Protein AF-B7KB87-F1 (afdb_monomer)

InterPro domains:
  IPR047760 XaxAB toxin subunit B-like [NF033927] (107-329)

Sequence (333 aa):
MPNVSLQVMEESKGTIRTAYQNLAETQYPEFQESCTAIYNRVNDTFNTTNNTIIEIKAFLDTTSALEGLNRMIKNKQEELETETDPAEIENIQNTINRLREEGDEKLNENNEAITSKATTLTNESSNIEFFDFKQQVDEEIQELNDDLVRIDGDIAEYEEKKKKAEEDYETLNVAMDVYEEYNIFEFFSDVIPTAEEISNMIDAGDPRLAAAILALEIYKDLFDVVGDGFSYMQMDSARDYVYNLITEYTRELERLNGEKNQININLNDLSHISTIESERFIFTEQVKNLSQGYTIYTEDIQSLMNTDVNYDNVLIRMGEMFTYLNNLSLNNA

Mean predicted aligned error: 7.4 Å

Foldseek 3Di:
DFDFALPLLVVLLVLLVVLLVLCPPAPCVVLNVLSVQLNVLSVVLSVLVVVLLVVLLVLLVCLVVQVVLLVVLVVLVVVLVPDDDPVVNVVSVVVNVVSLVVNVVSLVVSLVSLLVSLVVLVVSLVSSVVDDCLVVLVVLLVVLVVVLVVLVVVLVVLVVQLVVLVVLLVLLVLLLVVCVVLVVCVVWQWHQDALVRLPVSDPPPDPSSVSNRVNSVLLCVQDVDDTRTDHSVSSVVSSVVSVVSSVVSVVVSVVSVVVSVVSVSNSSSSVSSVSSVVSSVSNSVSSNSVSVLSVVLSVVLVVCSVPPSGCVVVSVSSVVSSVVSVCNDPPPD

Nearest PDB structures (foldseek):
  6ek4-assembly1_A  TM=8.670E-01  e=4.028E-12  Photorhabdus luminescens
  6ek4-assembly3_C  TM=8.667E-01  e=1.989E-11  Photorhabdus luminescens
  6gy7-assembly3_C  TM=7.507E-01  e=2.187E-12  Xenorhabdus nematophila ATCC 19061
  6ek4-assembly2_B  TM=8.479E-01  e=5.592E-11  Photorhabdus luminescens
  6gy6-assembly1_B  TM=7.156E-01  e=1.300E-07  Xenorhabdus nematophila ATCC 19061

Structure (mmCIF, N/CA/C/O backbone):
data_AF-B7KB87-F1
#
_entry.id   AF-B7KB87-F1
#
loop_
_atom_site.group_PDB
_atom_site.id
_atom_site.type_symbol
_atom_site.label_atom_id
_atom_site.label_alt_id
_atom_site.label_comp_id
_atom_site.label_asym_id
_atom_site.label_entity_id
_atom_site.label_seq_id
_atom_site.pdbx_PDB_ins_code
_atom_site.Cartn_x
_atom_site.Cartn_y
_atom_site.Cartn_z
_atom_site.occupancy
_atom_site.B_iso_or_equiv
_atom_site.auth_seq_id
_atom_site.auth_comp_id
_atom_site.auth_asym_id
_atom_site.auth_atom_id
_atom_site.pdbx_PDB_model_num
ATOM 1 N N . MET A 1 1 ? -17.519 -12.590 18.655 1.00 87.19 1 MET A N 1
ATOM 2 C CA . MET A 1 1 ? -16.697 -11.387 18.423 1.00 87.19 1 MET A CA 1
ATOM 3 C C . MET A 1 1 ? -16.004 -11.528 17.078 1.00 87.19 1 MET A C 1
ATOM 5 O O . MET A 1 1 ? -15.645 -12.660 16.756 1.00 87.19 1 MET A O 1
ATOM 9 N N . PRO A 1 2 ? -15.865 -10.448 16.291 1.00 92.50 2 PRO A N 1
ATOM 10 C CA . PRO A 1 2 ? -15.057 -10.442 15.071 1.00 92.50 2 PRO A CA 1
ATOM 11 C C . PRO A 1 2 ? -13.614 -10.889 15.343 1.00 92.50 2 PRO A C 1
ATOM 13 O O . PRO A 1 2 ? -13.132 -10.777 16.469 1.00 92.50 2 PRO A O 1
ATOM 16 N N . ASN A 1 3 ? -12.932 -11.413 14.325 1.00 91.75 3 ASN A N 1
ATOM 17 C CA . ASN A 1 3 ? -11.512 -11.738 14.433 1.00 91.75 3 ASN A CA 1
ATOM 18 C C . ASN A 1 3 ? -10.683 -10.466 14.203 1.00 91.75 3 ASN A C 1
ATOM 20 O O . ASN A 1 3 ? -10.847 -9.813 13.172 1.00 91.75 3 ASN A O 1
ATOM 24 N N . VAL A 1 4 ? -9.816 -10.120 15.153 1.00 96.19 4 VAL A N 1
ATOM 25 C CA . VAL A 1 4 ? -8.939 -8.942 15.095 1.00 96.19 4 VAL A CA 1
ATOM 26 C C . VAL A 1 4 ? -7.516 -9.375 15.412 1.00 96.19 4 VAL A C 1
ATOM 28 O O . VAL A 1 4 ? -7.286 -10.086 16.389 1.00 96.19 4 VAL A O 1
ATOM 31 N N . SER A 1 5 ? -6.555 -8.905 14.619 1.00 95.31 5 SER A N 1
ATOM 32 C CA . SER A 1 5 ? -5.128 -9.126 14.847 1.00 95.31 5 SER A CA 1
ATOM 33 C C . SER A 1 5 ? -4.370 -7.801 14.944 1.00 95.31 5 SER A C 1
ATOM 35 O O . SER A 1 5 ? -4.211 -7.088 13.952 1.00 95.31 5 SER A O 1
ATOM 37 N N . LEU A 1 6 ? -3.857 -7.478 16.143 1.00 95.44 6 LEU A N 1
ATOM 38 C CA . LEU A 1 6 ? -2.952 -6.332 16.325 1.00 95.44 6 LEU A CA 1
ATOM 39 C C . LEU A 1 6 ? -1.624 -6.524 15.588 1.00 95.44 6 LEU A C 1
ATOM 41 O O . LEU A 1 6 ? -1.022 -5.544 15.161 1.00 95.44 6 LEU A O 1
ATOM 45 N N . GLN A 1 7 ? -1.190 -7.775 15.419 1.00 95.44 7 GLN A N 1
ATOM 46 C CA . GLN A 1 7 ? 0.005 -8.094 14.650 1.00 95.44 7 GLN A CA 1
A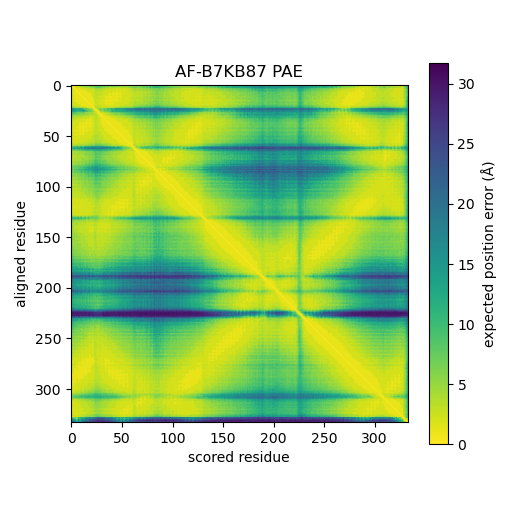TOM 47 C C . GLN A 1 7 ? -0.174 -7.705 13.181 1.00 95.44 7 GLN A C 1
ATOM 49 O O . GLN A 1 7 ? 0.676 -7.007 12.644 1.00 95.44 7 GLN A O 1
ATOM 54 N N . VAL A 1 8 ? -1.304 -8.070 12.564 1.00 96.50 8 VAL A N 1
ATOM 55 C CA . VAL A 1 8 ? -1.601 -7.697 11.170 1.00 96.50 8 VAL A CA 1
ATOM 56 C C . VAL A 1 8 ? -1.637 -6.176 11.013 1.00 96.50 8 VAL A C 1
ATOM 58 O O . VAL A 1 8 ? -1.094 -5.648 10.046 1.00 96.50 8 VAL A O 1
ATOM 61 N N . MET A 1 9 ? -2.212 -5.449 11.979 1.00 97.44 9 MET A N 1
ATOM 62 C CA . MET A 1 9 ? -2.196 -3.980 11.959 1.00 97.44 9 MET A CA 1
ATOM 63 C C . MET A 1 9 ? -0.780 -3.395 12.054 1.00 97.44 9 MET A C 1
ATOM 65 O O . MET A 1 9 ? -0.465 -2.460 11.320 1.00 97.44 9 MET A O 1
ATOM 69 N N . GLU A 1 10 ? 0.075 -3.921 12.935 1.00 97.06 10 GLU A N 1
ATOM 70 C CA . GLU A 1 10 ? 1.459 -3.445 13.071 1.00 97.06 10 GLU A CA 1
ATOM 71 C C . GLU A 1 10 ? 2.301 -3.791 11.831 1.00 97.06 10 GLU A C 1
ATOM 73 O O . GLU A 1 10 ? 3.071 -2.951 11.367 1.00 97.06 10 GLU A O 1
ATOM 78 N N . GLU A 1 11 ? 2.114 -4.978 11.245 1.00 97.69 11 GLU A N 1
ATOM 79 C CA . GLU A 1 11 ? 2.744 -5.384 9.981 1.00 97.69 11 GLU A CA 1
ATOM 80 C C . GLU A 1 11 ? 2.315 -4.472 8.825 1.00 97.69 11 GLU A C 1
ATOM 82 O O . GLU A 1 11 ? 3.172 -3.951 8.108 1.00 97.69 11 GLU A O 1
ATOM 87 N N . SER A 1 12 ? 1.013 -4.191 8.696 1.00 98.31 12 SER A N 1
ATOM 88 C CA . SER A 1 12 ? 0.485 -3.293 7.656 1.00 98.31 12 SER A CA 1
ATOM 89 C C . SER A 1 12 ? 1.047 -1.879 7.816 1.00 98.31 12 SER A C 1
ATOM 91 O O . SER A 1 12 ? 1.563 -1.279 6.875 1.00 98.31 12 SER A O 1
ATOM 93 N N . LYS A 1 13 ? 1.038 -1.349 9.046 1.00 98.12 13 LYS A N 1
ATOM 94 C CA . LYS A 1 13 ? 1.645 -0.053 9.386 1.00 98.12 13 LYS A CA 1
ATOM 95 C C . LYS A 1 13 ? 3.141 -0.017 9.063 1.00 98.12 13 LYS A C 1
ATOM 97 O O . LYS A 1 13 ? 3.630 0.991 8.549 1.00 98.12 13 LYS A O 1
ATOM 102 N N . GLY A 1 14 ? 3.873 -1.087 9.371 1.00 98.06 14 GLY A N 1
ATOM 103 C CA . GLY A 1 14 ? 5.291 -1.228 9.047 1.00 98.06 14 GLY A CA 1
ATOM 104 C C . GLY A 1 14 ? 5.539 -1.172 7.540 1.00 98.06 14 GLY A C 1
ATOM 105 O O . GLY A 1 14 ? 6.386 -0.403 7.087 1.00 98.06 14 GLY A O 1
ATOM 106 N N . THR A 1 15 ? 4.741 -1.908 6.769 1.00 98.38 15 THR A N 1
ATOM 107 C CA . THR A 1 15 ? 4.815 -1.939 5.304 1.00 98.38 15 THR A CA 1
ATOM 108 C C . THR A 1 15 ? 4.489 -0.575 4.692 1.00 98.38 15 THR A C 1
ATOM 110 O O . THR A 1 15 ? 5.263 -0.077 3.874 1.00 98.38 15 THR A O 1
ATOM 113 N N . ILE A 1 16 ? 3.426 0.094 5.159 1.00 98.00 16 ILE A N 1
ATOM 114 C CA . ILE A 1 16 ? 3.068 1.464 4.745 1.00 98.00 16 ILE A CA 1
ATOM 115 C C . ILE A 1 16 ? 4.213 2.433 5.030 1.00 98.00 16 ILE A C 1
ATOM 117 O O . ILE A 1 16 ? 4.569 3.240 4.175 1.00 98.00 16 ILE A O 1
ATOM 121 N N . ARG A 1 17 ? 4.826 2.350 6.217 1.00 97.25 17 ARG A N 1
ATOM 122 C CA . ARG A 1 17 ? 5.970 3.196 6.569 1.00 97.25 17 ARG A CA 1
ATOM 123 C C . ARG A 1 17 ? 7.144 2.973 5.618 1.00 97.25 17 ARG A C 1
ATOM 125 O O . ARG A 1 17 ? 7.737 3.952 5.176 1.00 97.25 17 ARG A O 1
ATOM 132 N N . THR A 1 18 ? 7.502 1.723 5.334 1.00 96.88 18 THR A N 1
ATOM 133 C CA . THR A 1 18 ? 8.613 1.409 4.426 1.00 96.88 18 THR A CA 1
ATOM 134 C C . THR A 1 18 ? 8.334 1.910 3.012 1.00 96.88 18 THR A C 1
ATOM 136 O O . THR A 1 18 ? 9.188 2.581 2.440 1.00 96.88 18 THR A O 1
ATOM 139 N N . ALA A 1 19 ? 7.136 1.661 2.479 1.00 96.00 19 ALA A N 1
ATOM 140 C CA . ALA A 1 19 ? 6.734 2.163 1.168 1.00 96.00 19 ALA A CA 1
ATOM 141 C C . ALA A 1 19 ? 6.774 3.700 1.117 1.00 96.00 19 ALA A C 1
ATOM 143 O O . ALA A 1 19 ? 7.367 4.269 0.208 1.00 96.00 19 ALA A O 1
ATOM 144 N N . TYR A 1 20 ? 6.250 4.376 2.144 1.00 95.19 20 TYR A N 1
ATOM 145 C CA . TYR A 1 20 ? 6.277 5.837 2.244 1.00 95.19 20 TYR A CA 1
ATOM 146 C C . TYR A 1 20 ? 7.700 6.411 2.311 1.00 95.19 20 TYR A C 1
ATOM 148 O O . TYR A 1 20 ? 7.992 7.420 1.678 1.00 95.19 20 TYR A O 1
ATOM 156 N N . GLN A 1 21 ? 8.613 5.771 3.046 1.00 93.50 21 GLN A N 1
ATOM 157 C CA . GLN A 1 21 ? 10.011 6.213 3.126 1.00 93.50 21 GLN A CA 1
ATOM 158 C C . GLN A 1 21 ? 10.730 6.146 1.775 1.00 93.50 21 GLN A C 1
ATOM 160 O O . GLN A 1 21 ? 11.612 6.966 1.521 1.00 93.50 21 GLN A O 1
ATOM 165 N N . ASN A 1 22 ? 10.326 5.219 0.908 1.00 91.88 22 ASN A N 1
ATOM 166 C CA . ASN A 1 22 ? 10.867 5.098 -0.441 1.00 91.88 22 ASN A CA 1
ATOM 167 C C . ASN A 1 22 ? 10.262 6.113 -1.431 1.00 91.88 22 ASN A C 1
ATOM 169 O O . ASN A 1 22 ? 10.777 6.234 -2.533 1.00 91.88 22 ASN A O 1
ATOM 173 N N . LEU A 1 23 ? 9.235 6.884 -1.042 1.00 89.19 23 LEU A N 1
ATOM 174 C CA . LEU A 1 23 ? 8.619 7.938 -1.866 1.00 89.19 23 LEU A CA 1
ATOM 175 C C . LEU A 1 23 ? 9.266 9.325 -1.701 1.00 89.19 23 LEU A C 1
ATOM 177 O O . LEU A 1 23 ? 8.733 10.315 -2.200 1.00 89.19 23 LEU A O 1
ATOM 181 N N . ALA A 1 24 ? 10.388 9.441 -0.983 1.00 69.44 24 ALA A N 1
ATOM 182 C CA . ALA A 1 24 ? 10.982 10.736 -0.627 1.00 69.44 24 ALA A CA 1
ATOM 183 C C . ALA A 1 24 ? 11.347 11.631 -1.833 1.00 69.44 24 ALA A C 1
ATOM 185 O O . ALA A 1 24 ? 11.432 12.848 -1.671 1.00 69.44 24 ALA A O 1
ATOM 186 N N . GLU A 1 25 ? 11.529 11.049 -3.020 1.00 72.25 25 GLU A N 1
ATOM 187 C CA . GLU A 1 25 ? 11.904 11.750 -4.257 1.00 72.25 25 GLU A CA 1
ATOM 188 C C . GLU A 1 25 ? 10.895 11.525 -5.396 1.00 72.25 25 GLU A C 1
ATOM 190 O O . GLU A 1 25 ? 11.248 11.650 -6.570 1.00 72.25 25 GLU A O 1
ATOM 195 N N . THR A 1 26 ? 9.643 11.189 -5.060 1.00 78.25 26 THR A N 1
ATOM 196 C CA . THR A 1 26 ? 8.671 10.814 -6.087 1.00 78.25 26 THR A CA 1
ATOM 197 C C . THR A 1 26 ? 8.341 11.945 -7.058 1.00 78.25 26 THR A C 1
ATOM 199 O O . THR A 1 26 ? 8.220 13.109 -6.668 1.00 78.25 26 THR A O 1
ATOM 202 N N . GLN A 1 27 ? 8.156 11.590 -8.332 1.00 82.06 27 GLN A N 1
ATOM 203 C CA . GLN A 1 27 ? 7.702 12.514 -9.377 1.00 82.06 27 GLN A CA 1
ATOM 204 C C . GLN A 1 27 ? 6.184 12.776 -9.342 1.00 82.06 27 GLN A C 1
ATOM 206 O O . GLN A 1 27 ? 5.710 13.601 -10.118 1.00 82.06 27 GLN A O 1
ATOM 211 N N . TYR A 1 28 ? 5.438 12.121 -8.441 1.00 86.44 28 TYR A N 1
ATOM 212 C CA . TYR A 1 28 ? 3.980 12.232 -8.318 1.00 86.44 28 TYR A CA 1
ATOM 213 C C . TYR A 1 28 ? 3.555 13.025 -7.063 1.00 86.44 28 TYR A C 1
ATOM 215 O O . TYR A 1 28 ? 3.172 12.434 -6.041 1.00 86.44 28 TYR A O 1
ATOM 223 N N . PRO A 1 29 ? 3.622 14.371 -7.085 1.00 84.31 29 PRO A N 1
ATOM 224 C CA . PRO A 1 29 ? 3.313 15.204 -5.921 1.00 84.31 29 PRO A CA 1
ATOM 225 C C . PRO A 1 29 ? 1.864 15.051 -5.431 1.00 84.31 29 PRO A C 1
ATOM 227 O O . PRO A 1 29 ? 1.609 15.137 -4.229 1.00 84.31 29 PRO A O 1
ATOM 230 N N . GLU A 1 30 ? 0.917 14.782 -6.330 1.00 83.50 30 GLU A N 1
ATOM 231 C CA . GLU A 1 30 ? -0.492 14.545 -6.007 1.00 83.50 30 GLU A CA 1
ATOM 232 C C . GLU A 1 30 ? -0.704 13.298 -5.134 1.00 83.50 30 GLU A C 1
ATOM 234 O O . GLU A 1 30 ? -1.528 13.312 -4.212 1.00 83.50 30 GLU A O 1
ATOM 239 N N . PHE A 1 31 ? 0.081 12.238 -5.350 1.00 90.62 31 PHE A N 1
ATOM 240 C CA . PHE A 1 31 ? 0.029 11.039 -4.516 1.00 90.62 31 PHE A CA 1
ATOM 241 C C . PHE A 1 31 ? 0.810 11.221 -3.218 1.00 90.62 31 PHE A C 1
ATOM 243 O O . PHE A 1 31 ? 0.435 10.642 -2.197 1.00 90.62 31 PHE A O 1
ATOM 250 N N . GLN A 1 32 ? 1.851 12.057 -3.213 1.00 89.00 32 GLN A N 1
ATOM 251 C CA . GLN A 1 32 ? 2.678 12.292 -2.033 1.00 89.00 32 GLN A CA 1
ATOM 252 C C . GLN A 1 32 ? 1.876 12.874 -0.860 1.00 89.00 32 GLN A C 1
ATOM 254 O O . GLN A 1 32 ? 2.029 12.411 0.275 1.00 89.00 32 GLN A O 1
ATOM 259 N N . GLU A 1 33 ? 0.994 13.848 -1.107 1.00 89.50 33 GLU A N 1
ATOM 260 C CA . GLU A 1 33 ? 0.137 14.427 -0.060 1.00 89.50 33 GLU A CA 1
ATOM 261 C C . GLU A 1 33 ? -0.802 13.369 0.540 1.00 89.50 33 GLU A C 1
ATOM 263 O O . GLU A 1 33 ? -0.874 13.210 1.764 1.00 89.50 33 GLU A O 1
ATOM 268 N N . SER A 1 34 ? -1.452 12.581 -0.319 1.00 92.69 34 SER A N 1
ATOM 269 C CA . SER A 1 34 ? -2.361 11.506 0.094 1.00 92.69 34 SER A CA 1
ATOM 270 C C . SER A 1 34 ? -1.628 10.409 0.873 1.00 92.69 34 SER A C 1
ATOM 272 O O . SER A 1 34 ? -2.066 10.016 1.954 1.00 92.69 34 SER A O 1
ATOM 274 N N . CYS A 1 35 ? -0.465 9.965 0.391 1.00 94.69 35 CYS A N 1
ATOM 275 C CA . CYS A 1 35 ? 0.367 8.968 1.065 1.00 94.69 35 CYS A CA 1
ATOM 276 C C . CYS A 1 35 ? 0.868 9.467 2.426 1.00 94.69 35 CYS A C 1
ATOM 278 O O . CYS A 1 35 ? 0.854 8.715 3.400 1.00 94.69 35 CYS A O 1
ATOM 280 N N . THR A 1 36 ? 1.245 10.746 2.523 1.00 94.12 36 THR A N 1
ATOM 281 C CA . THR A 1 36 ? 1.634 11.383 3.791 1.00 94.12 36 THR A CA 1
ATOM 282 C C . THR A 1 36 ? 0.477 11.363 4.787 1.00 94.12 36 THR A C 1
ATOM 284 O O . THR A 1 36 ? 0.654 11.009 5.956 1.00 94.12 36 THR A O 1
ATOM 287 N N . ALA A 1 37 ? -0.726 11.724 4.335 1.00 94.69 37 ALA A N 1
ATOM 288 C CA . ALA A 1 37 ? -1.913 11.723 5.175 1.00 94.69 37 ALA A CA 1
ATOM 289 C C . ALA A 1 37 ? -2.285 10.308 5.644 1.00 94.69 37 ALA A C 1
ATOM 291 O O . ALA A 1 37 ? -2.564 10.125 6.830 1.00 94.69 37 ALA A O 1
ATOM 292 N N . ILE A 1 38 ? -2.234 9.309 4.755 1.00 96.75 38 ILE A N 1
ATOM 293 C CA . ILE A 1 38 ? -2.473 7.897 5.093 1.00 96.75 38 ILE A CA 1
ATOM 294 C C . ILE A 1 38 ? -1.453 7.418 6.126 1.00 96.75 38 ILE A C 1
ATOM 296 O O . ILE A 1 38 ? -1.850 6.894 7.165 1.00 96.75 38 ILE A O 1
ATOM 300 N N . TYR A 1 39 ? -0.159 7.642 5.887 1.00 96.81 39 TYR A N 1
ATOM 301 C CA . TYR A 1 39 ? 0.912 7.242 6.802 1.00 96.81 39 TYR A CA 1
ATOM 302 C C . TYR A 1 39 ? 0.693 7.796 8.218 1.00 96.81 39 TYR A C 1
ATOM 304 O O . TYR A 1 39 ? 0.710 7.042 9.196 1.00 96.81 39 TYR A O 1
ATOM 312 N N . ASN A 1 40 ? 0.422 9.100 8.329 1.00 96.88 40 ASN A N 1
ATOM 313 C CA . ASN A 1 40 ? 0.182 9.742 9.620 1.00 96.88 40 ASN A CA 1
ATOM 314 C C . ASN A 1 40 ? -1.077 9.182 10.301 1.00 96.88 40 ASN A C 1
ATOM 316 O O . ASN A 1 40 ? -1.023 8.788 11.466 1.00 96.88 40 ASN A O 1
ATOM 320 N N . ARG A 1 41 ? -2.191 9.067 9.564 1.00 97.75 41 ARG A N 1
ATOM 321 C CA . ARG A 1 41 ? -3.463 8.561 10.106 1.00 97.75 41 ARG A CA 1
ATOM 322 C C . ARG A 1 41 ? -3.372 7.109 10.553 1.00 97.75 41 ARG A C 1
ATOM 324 O O . ARG A 1 41 ? -3.916 6.778 11.600 1.00 97.75 41 ARG A O 1
ATOM 331 N N . VAL A 1 42 ? -2.674 6.247 9.817 1.00 98.25 42 VAL A N 1
ATOM 332 C CA . VAL A 1 42 ? -2.448 4.848 10.213 1.00 98.25 42 VAL A CA 1
ATOM 333 C C . VAL A 1 42 ? -1.666 4.782 11.523 1.00 98.25 42 VAL A C 1
ATOM 335 O O . VAL A 1 42 ? -2.050 4.052 12.439 1.00 98.25 42 VAL A O 1
ATOM 338 N N . ASN A 1 43 ? -0.605 5.582 11.657 1.00 97.38 43 ASN A N 1
ATOM 339 C CA . ASN A 1 43 ? 0.182 5.626 12.885 1.00 97.38 43 ASN A CA 1
ATOM 340 C C . ASN A 1 43 ? -0.646 6.113 14.088 1.00 97.38 43 ASN A C 1
ATOM 342 O O . ASN A 1 43 ? -0.624 5.485 15.150 1.00 97.38 43 ASN A O 1
ATOM 346 N N . ASP A 1 44 ? -1.412 7.188 13.911 1.00 98.00 44 ASP A N 1
ATOM 347 C CA . ASP A 1 44 ? -2.262 7.749 14.964 1.00 98.00 44 ASP A CA 1
ATOM 348 C C . ASP A 1 44 ? -3.408 6.797 15.333 1.00 98.00 44 ASP A C 1
ATOM 350 O O . ASP A 1 44 ? -3.664 6.554 16.514 1.00 98.00 44 ASP A O 1
ATOM 354 N N . THR A 1 45 ? -4.039 6.168 14.340 1.00 98.38 45 THR A N 1
ATOM 355 C CA . 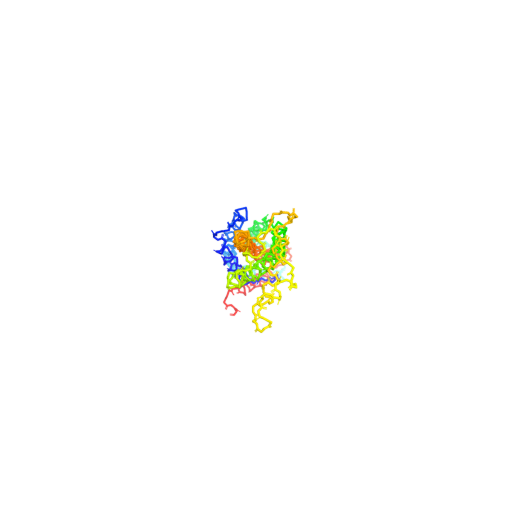THR A 1 45 ? -5.125 5.197 14.538 1.00 98.38 45 THR A CA 1
ATOM 356 C C . THR A 1 45 ? -4.643 3.946 15.258 1.00 98.38 45 THR A C 1
ATOM 358 O O . THR A 1 45 ? -5.364 3.408 16.100 1.00 98.38 45 THR A O 1
ATOM 361 N N . PHE A 1 46 ? -3.417 3.489 14.996 1.00 98.06 46 PHE A N 1
ATOM 362 C CA . PHE A 1 46 ? -2.837 2.361 15.723 1.00 98.06 46 PHE A CA 1
ATOM 363 C C . PHE A 1 46 ? -2.646 2.687 17.212 1.00 98.06 46 PHE A C 1
ATOM 365 O O . PHE A 1 46 ? -2.971 1.879 18.086 1.00 98.06 46 PHE A O 1
ATOM 372 N N . ASN A 1 47 ? -2.179 3.898 17.524 1.00 96.69 47 ASN A N 1
ATOM 373 C CA . ASN A 1 47 ? -2.049 4.357 18.908 1.00 96.69 47 ASN A CA 1
ATOM 374 C C . ASN A 1 47 ? -3.422 4.495 19.580 1.00 96.69 47 ASN A C 1
ATOM 376 O O . ASN A 1 47 ? -3.618 4.004 20.692 1.00 96.69 47 ASN A O 1
ATOM 380 N N . THR A 1 48 ? -4.393 5.092 18.884 1.00 97.56 48 THR A N 1
ATOM 381 C CA . THR A 1 48 ? -5.784 5.196 19.342 1.00 97.56 48 THR A CA 1
ATOM 382 C C . THR A 1 48 ? -6.379 3.820 19.618 1.00 97.56 48 THR A C 1
ATOM 384 O O . THR A 1 48 ? -6.950 3.611 20.684 1.00 97.56 48 THR A O 1
ATOM 387 N N . THR A 1 49 ? -6.176 2.853 18.722 1.00 97.50 49 THR A N 1
ATOM 388 C CA . THR A 1 49 ? -6.621 1.461 18.878 1.00 97.50 49 THR A CA 1
ATOM 389 C C . THR A 1 49 ? -6.095 0.855 20.176 1.00 97.50 49 THR A C 1
ATOM 391 O O . THR A 1 49 ? -6.890 0.410 21.007 1.00 97.50 49 THR A O 1
ATOM 394 N N . ASN A 1 50 ? -4.782 0.922 20.411 1.00 95.75 50 ASN A N 1
ATOM 395 C CA . ASN A 1 50 ? -4.175 0.422 21.647 1.00 95.75 50 ASN A CA 1
ATOM 396 C C . ASN A 1 50 ? -4.728 1.118 22.897 1.00 95.75 50 ASN A C 1
ATOM 398 O O . ASN A 1 50 ? -5.053 0.452 23.882 1.00 95.75 50 ASN A O 1
ATOM 402 N N . ASN A 1 51 ? -4.894 2.441 22.848 1.00 95.88 51 ASN A N 1
ATOM 403 C CA . ASN A 1 51 ? -5.458 3.204 23.959 1.00 95.88 51 ASN A CA 1
ATOM 404 C C . ASN A 1 51 ? -6.904 2.786 24.254 1.00 95.88 51 ASN A C 1
ATOM 406 O O . ASN A 1 51 ? -7.234 2.555 25.415 1.00 95.88 51 ASN A O 1
ATOM 410 N N . THR A 1 52 ? -7.742 2.596 23.227 1.00 96.69 52 THR A N 1
ATOM 411 C CA . THR A 1 52 ? -9.128 2.142 23.433 1.00 96.69 52 THR A CA 1
ATOM 412 C C . THR A 1 52 ? -9.181 0.768 24.099 1.00 96.69 52 THR A C 1
ATOM 414 O O . THR A 1 52 ? -9.992 0.561 24.994 1.00 96.69 52 THR A O 1
ATOM 417 N N . ILE A 1 53 ? -8.285 -0.157 23.734 1.00 95.88 53 ILE A N 1
ATOM 418 C CA . ILE A 1 53 ? -8.221 -1.488 24.353 1.00 95.88 53 ILE A CA 1
ATOM 419 C C . ILE A 1 53 ? -7.894 -1.367 25.846 1.00 95.88 53 ILE A C 1
ATOM 421 O O . ILE A 1 53 ? -8.506 -2.050 26.666 1.00 95.88 53 ILE A O 1
ATOM 425 N N . ILE A 1 54 ? -6.944 -0.502 26.213 1.00 93.88 54 ILE A N 1
ATOM 426 C CA . ILE A 1 54 ? -6.550 -0.276 27.611 1.00 93.88 54 ILE A CA 1
ATOM 427 C C . ILE A 1 54 ? -7.702 0.344 28.409 1.00 93.88 54 ILE A C 1
ATOM 429 O O . ILE A 1 54 ? -8.037 -0.143 29.487 1.00 93.88 54 ILE A O 1
ATOM 433 N N . GLU A 1 55 ? -8.323 1.395 27.878 1.00 93.88 55 GLU A N 1
ATOM 434 C CA . GLU A 1 55 ? -9.423 2.101 28.540 1.00 93.88 55 GLU A CA 1
ATOM 435 C C . GLU A 1 55 ? -10.641 1.193 28.736 1.00 93.88 55 GLU A C 1
ATOM 437 O O . GLU A 1 55 ? -11.211 1.153 29.823 1.00 93.88 55 GLU A O 1
ATOM 442 N N . ILE A 1 56 ? -11.001 0.394 27.728 1.00 94.25 56 ILE A N 1
ATOM 443 C CA . ILE A 1 56 ? -12.138 -0.526 27.834 1.00 94.25 56 ILE A CA 1
ATOM 444 C C . ILE A 1 56 ? -11.851 -1.637 28.841 1.00 94.25 56 ILE A C 1
ATOM 446 O O . ILE A 1 56 ? -12.731 -1.984 29.623 1.00 94.25 56 ILE A O 1
ATOM 450 N N . LYS A 1 57 ? -10.619 -2.158 28.906 1.00 93.19 57 LYS A N 1
ATOM 451 C CA . LYS A 1 57 ? -10.243 -3.089 29.981 1.00 93.19 57 LYS A CA 1
ATOM 452 C C . LYS A 1 57 ? -10.431 -2.469 31.363 1.00 93.19 57 LYS A C 1
ATOM 454 O O . LYS A 1 57 ? -10.909 -3.162 32.253 1.00 93.19 57 LYS A O 1
ATOM 459 N N . ALA A 1 58 ? -10.103 -1.189 31.535 1.00 90.25 58 ALA A N 1
ATOM 460 C CA . ALA A 1 58 ? -10.318 -0.490 32.800 1.00 90.25 58 ALA A CA 1
ATOM 461 C C . ALA A 1 58 ? -11.814 -0.334 33.132 1.00 90.25 58 ALA A C 1
ATOM 463 O O . ALA A 1 58 ? -12.197 -0.522 34.285 1.00 90.25 58 ALA A O 1
ATOM 464 N N . PHE A 1 59 ? -12.673 -0.070 32.139 1.00 89.69 59 PHE A N 1
ATOM 465 C CA . PHE A 1 59 ? -14.129 -0.059 32.343 1.00 89.69 59 PHE A CA 1
ATOM 466 C C . PHE A 1 59 ? -14.654 -1.438 32.754 1.00 89.69 59 PHE A C 1
ATOM 468 O O . PHE A 1 59 ? -15.458 -1.551 33.677 1.00 89.69 59 PHE A O 1
ATOM 475 N N . LEU A 1 60 ? -14.149 -2.502 32.129 1.00 88.56 60 LEU A N 1
ATOM 476 C CA . LEU A 1 60 ? -14.525 -3.878 32.455 1.00 88.56 60 LEU A CA 1
ATOM 477 C C . LEU A 1 60 ? -13.997 -4.333 33.825 1.00 88.56 60 LEU A C 1
ATOM 479 O O . LEU A 1 60 ? -14.624 -5.176 34.460 1.00 88.56 60 LEU A O 1
ATOM 483 N N . ASP A 1 61 ? -12.911 -3.757 34.341 1.00 80.81 61 ASP A N 1
ATOM 484 C CA . ASP A 1 61 ? -12.371 -4.080 35.675 1.00 80.81 61 ASP A CA 1
ATOM 485 C C . ASP A 1 61 ? -13.321 -3.666 36.827 1.00 80.81 61 ASP A C 1
ATOM 487 O O . ASP A 1 61 ? -13.222 -4.150 37.957 1.00 80.81 61 ASP A O 1
ATOM 491 N N . THR A 1 62 ? -14.350 -2.859 36.531 1.00 71.75 62 THR A N 1
ATOM 492 C CA . THR A 1 62 ? -15.464 -2.574 37.459 1.00 71.75 62 THR A CA 1
ATOM 493 C C . THR A 1 62 ? -16.344 -3.796 37.774 1.00 71.75 62 THR A C 1
ATOM 495 O O . THR A 1 62 ? -17.219 -3.710 38.641 1.00 71.75 62 THR A O 1
ATOM 498 N N . THR A 1 63 ? -16.078 -4.953 37.147 1.00 74.31 63 THR A N 1
ATOM 499 C CA . THR A 1 63 ? -16.750 -6.247 37.376 1.00 74.31 63 THR A CA 1
ATOM 500 C C . THR A 1 63 ? -16.924 -6.562 38.866 1.00 74.31 63 THR A C 1
ATOM 502 O O . THR A 1 63 ? -18.007 -6.960 39.279 1.00 74.31 63 THR A O 1
ATOM 505 N N . SER A 1 64 ? -15.921 -6.297 39.709 1.00 78.50 64 SER A N 1
ATOM 506 C CA . SER A 1 64 ? -15.995 -6.589 41.152 1.00 78.50 64 SER A CA 1
ATOM 507 C C . SER A 1 64 ? -17.109 -5.830 41.896 1.00 78.50 64 SER A C 1
ATOM 509 O O . SER A 1 64 ? -17.732 -6.368 42.816 1.00 78.50 64 SER A O 1
ATOM 511 N N . ALA A 1 65 ? -17.405 -4.590 41.492 1.00 85.31 65 ALA A N 1
ATOM 512 C CA . ALA A 1 65 ? -18.496 -3.809 42.069 1.00 85.31 65 ALA A CA 1
ATOM 513 C C . ALA A 1 65 ? -19.862 -4.356 41.627 1.00 85.31 65 ALA A C 1
ATOM 515 O O . ALA A 1 65 ? -20.773 -4.484 42.449 1.00 85.31 65 ALA A O 1
ATOM 516 N N . LEU A 1 66 ? -19.988 -4.732 40.350 1.00 92.56 66 LEU A N 1
ATOM 517 C CA . LEU A 1 66 ? -21.211 -5.322 39.807 1.00 92.56 66 LEU A CA 1
ATOM 518 C C . LEU A 1 66 ? -21.466 -6.730 40.367 1.00 92.56 66 LEU A C 1
ATOM 520 O O . LEU A 1 66 ? -22.603 -7.061 40.684 1.00 92.56 66 LEU A O 1
ATOM 524 N N . GLU A 1 67 ? -20.425 -7.534 40.590 1.00 93.31 67 GLU A N 1
ATOM 525 C CA . GLU A 1 67 ? -20.509 -8.823 41.291 1.00 93.31 67 GLU A CA 1
ATOM 526 C C . GLU A 1 67 ? -21.052 -8.670 42.717 1.00 93.31 67 GLU A C 1
ATOM 528 O O . GLU A 1 67 ? -21.841 -9.497 43.186 1.00 93.31 67 GLU A O 1
ATOM 533 N N . GLY A 1 68 ? -20.636 -7.609 43.418 1.00 94.38 68 GLY A N 1
ATOM 534 C CA . GLY A 1 68 ? -21.154 -7.256 44.738 1.00 94.38 68 GLY A CA 1
ATOM 535 C C . GLY A 1 68 ? -22.652 -6.950 44.700 1.00 94.38 68 GLY A C 1
ATOM 536 O O . GLY A 1 68 ? -23.416 -7.544 45.466 1.00 94.38 68 GLY A O 1
ATOM 537 N N . LEU A 1 69 ? -23.075 -6.087 43.770 1.00 94.75 69 LEU A N 1
ATOM 538 C CA . LEU A 1 69 ? -24.488 -5.759 43.553 1.00 94.75 69 LEU A CA 1
ATOM 539 C C . LEU A 1 69 ? -25.305 -6.997 43.168 1.00 94.75 69 LEU A C 1
ATOM 541 O O . LEU A 1 69 ? -26.345 -7.257 43.772 1.00 94.75 69 LEU A O 1
ATOM 545 N N . ASN A 1 70 ? -24.805 -7.807 42.235 1.00 96.25 70 ASN A N 1
ATOM 546 C CA . ASN A 1 70 ? -25.457 -9.032 41.781 1.00 96.25 70 ASN A CA 1
ATOM 547 C C . ASN A 1 70 ? -25.704 -10.004 42.943 1.00 96.25 70 ASN A C 1
ATOM 549 O O . ASN A 1 70 ? -26.795 -10.546 43.093 1.00 96.25 70 ASN A O 1
ATOM 553 N N . ARG A 1 71 ? -24.717 -10.175 43.828 1.00 97.38 71 ARG A N 1
ATOM 554 C CA . ARG A 1 71 ? -24.859 -11.013 45.026 1.00 97.38 71 ARG A CA 1
ATOM 555 C C . ARG A 1 71 ? -25.938 -10.492 45.970 1.00 97.38 71 ARG A C 1
ATOM 557 O O . ARG A 1 71 ? -26.718 -11.281 46.492 1.00 97.38 71 ARG A O 1
ATOM 564 N N . MET A 1 72 ? -25.996 -9.178 46.186 1.00 97.12 72 MET A N 1
ATOM 565 C CA . MET A 1 72 ? -27.031 -8.567 47.025 1.00 97.12 72 MET A CA 1
ATOM 566 C C . MET A 1 72 ? -28.428 -8.739 46.420 1.00 97.12 72 MET A C 1
ATOM 568 O O . MET A 1 72 ? -29.362 -9.056 47.152 1.00 97.12 72 MET A O 1
ATOM 572 N N . ILE A 1 73 ? -28.560 -8.579 45.099 1.00 97.00 73 ILE A N 1
ATOM 573 C CA . ILE A 1 73 ? -29.813 -8.809 44.368 1.00 97.00 73 ILE A CA 1
ATOM 574 C C . ILE A 1 73 ? -30.260 -10.263 44.526 1.00 97.00 73 ILE A C 1
ATOM 576 O O . ILE A 1 73 ? -31.400 -10.502 44.910 1.00 97.00 73 ILE A O 1
ATOM 580 N N . LYS A 1 74 ? -29.360 -11.228 44.310 1.00 97.38 74 LYS A N 1
ATOM 581 C CA . LYS A 1 74 ? -29.670 -12.661 44.435 1.00 97.38 74 LYS A CA 1
ATOM 582 C C . LYS A 1 74 ? -30.104 -13.034 45.850 1.00 97.38 74 LYS A C 1
ATOM 584 O O . LYS A 1 74 ? -31.135 -13.672 46.011 1.00 97.38 74 LYS A O 1
ATOM 589 N N . ASN A 1 75 ? -29.408 -12.540 46.875 1.00 97.06 75 ASN A N 1
ATOM 590 C CA . ASN A 1 75 ? -29.823 -12.752 48.265 1.00 97.06 75 ASN A CA 1
ATOM 591 C C . ASN A 1 75 ? -31.234 -12.195 48.529 1.00 97.06 75 ASN A C 1
ATOM 593 O O . ASN A 1 75 ? -32.044 -12.843 49.182 1.00 97.06 75 ASN A O 1
ATOM 597 N N . LYS A 1 76 ? -31.554 -11.007 47.999 1.00 97.19 76 LYS A N 1
ATOM 598 C CA . LYS A 1 76 ? -32.894 -10.417 48.139 1.00 97.19 76 LYS A CA 1
ATOM 599 C C . LYS A 1 76 ? -33.963 -11.177 47.353 1.00 97.19 76 LYS A C 1
ATOM 601 O O . LYS A 1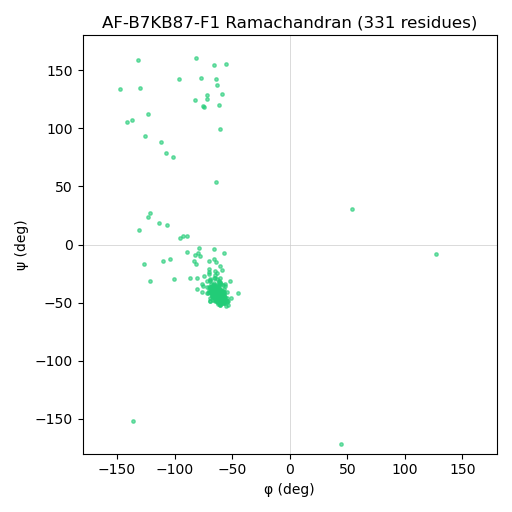 76 ? -35.102 -11.235 47.800 1.00 97.19 76 LYS A O 1
ATOM 606 N N . GLN A 1 77 ? -33.611 -11.778 46.221 1.00 95.75 77 GLN A N 1
ATOM 607 C CA . GLN A 1 77 ? -34.502 -12.665 45.469 1.00 95.75 77 GLN A CA 1
ATOM 608 C C . GLN A 1 77 ? -34.806 -13.946 46.252 1.00 95.75 77 GLN A C 1
ATOM 610 O O . GLN A 1 77 ? -35.967 -14.325 46.344 1.00 95.75 77 GLN A O 1
ATOM 615 N N . GLU A 1 78 ? -33.803 -14.551 46.891 1.00 96.25 78 GLU A N 1
ATOM 616 C CA . GLU A 1 78 ? -33.997 -15.713 47.770 1.00 96.25 78 GLU A CA 1
ATOM 617 C C . GLU A 1 78 ? -34.882 -15.376 48.985 1.00 96.25 78 GLU A C 1
ATOM 619 O O . GLU A 1 78 ? -35.769 -16.150 49.342 1.00 96.25 78 GLU A O 1
ATOM 624 N N . GLU A 1 79 ? -34.695 -14.201 49.602 1.00 95.69 79 GLU A N 1
ATOM 625 C CA . GLU A 1 79 ? -35.583 -13.714 50.670 1.00 95.69 79 GLU A CA 1
ATOM 626 C C . GLU A 1 79 ? -37.036 -13.584 50.168 1.00 95.69 79 GLU A C 1
ATOM 628 O O . GLU A 1 79 ? -37.962 -14.092 50.807 1.00 95.69 79 GLU A O 1
ATOM 633 N N . LEU A 1 80 ? -37.228 -12.978 48.988 1.00 95.31 80 LEU A N 1
ATOM 634 C CA . LEU A 1 80 ? -38.538 -12.755 48.366 1.00 95.31 80 LEU A CA 1
ATOM 635 C C . LEU A 1 80 ? -39.306 -14.056 48.086 1.00 95.31 80 LEU A C 1
ATOM 637 O O . LEU A 1 80 ? -40.529 -14.070 48.190 1.00 95.31 80 LEU A O 1
ATOM 641 N N . GLU A 1 81 ? -38.613 -15.146 47.746 1.00 94.81 81 GLU A N 1
ATOM 642 C CA . GLU A 1 81 ? -39.233 -16.456 47.491 1.00 94.81 81 GLU A CA 1
ATOM 643 C C . GLU A 1 81 ? -39.901 -17.064 48.734 1.00 94.81 81 GLU A C 1
ATOM 645 O O . GLU A 1 81 ? -40.791 -17.910 48.610 1.00 94.81 81 GLU A O 1
ATOM 650 N N . THR A 1 82 ? -39.474 -16.651 49.930 1.00 95.38 82 THR A N 1
ATOM 651 C CA . THR A 1 82 ? -39.937 -17.221 51.205 1.00 95.38 82 THR A CA 1
ATOM 652 C C . THR A 1 82 ? -40.823 -16.284 52.025 1.00 95.38 82 THR A C 1
ATOM 654 O O . THR A 1 82 ? -41.489 -16.747 52.954 1.00 95.38 82 THR A O 1
ATOM 657 N N . GLU A 1 83 ? -40.863 -14.994 51.686 1.00 96.44 83 GLU A N 1
ATOM 658 C CA . GLU A 1 83 ? -41.647 -13.986 52.400 1.00 96.44 83 GLU A CA 1
ATOM 659 C C . GLU A 1 83 ? -43.145 -14.066 52.058 1.00 96.44 83 GLU A C 1
ATOM 661 O O . GLU A 1 83 ? -43.553 -14.344 50.931 1.00 96.44 83 GLU A O 1
ATOM 666 N N . THR A 1 84 ? -43.989 -13.821 53.059 1.00 95.25 84 THR A N 1
ATOM 667 C CA . THR A 1 84 ? -45.452 -13.888 52.954 1.00 95.25 84 THR A CA 1
ATOM 668 C C . THR A 1 84 ? -46.153 -12.613 53.422 1.00 95.25 84 THR A C 1
ATOM 670 O O . THR A 1 84 ? -47.324 -12.426 53.085 1.00 95.25 84 THR A O 1
ATOM 673 N N . ASP A 1 85 ? -45.473 -11.735 54.168 1.00 97.12 85 ASP A N 1
ATOM 674 C CA . ASP A 1 85 ? -45.992 -10.425 54.561 1.00 97.12 85 ASP A CA 1
ATOM 675 C C . ASP A 1 85 ? -45.971 -9.453 53.364 1.00 97.12 85 ASP A C 1
ATOM 677 O O . ASP A 1 85 ? -44.894 -9.130 52.856 1.00 97.12 85 ASP A O 1
ATOM 681 N N . PRO A 1 86 ? -47.132 -8.935 52.907 1.00 95.81 86 PRO A N 1
ATOM 682 C CA . PRO A 1 86 ? -47.192 -8.023 51.767 1.00 95.81 86 PRO A CA 1
ATOM 683 C C . PRO A 1 86 ? -46.333 -6.763 51.916 1.00 95.81 86 PRO A C 1
ATOM 685 O O . PRO A 1 86 ? -45.800 -6.280 50.920 1.00 95.81 86 PRO A O 1
ATOM 688 N N . ALA A 1 87 ? -46.194 -6.232 53.136 1.00 96.19 87 ALA A N 1
ATOM 689 C CA . ALA A 1 87 ? -45.389 -5.034 53.375 1.00 96.19 87 ALA A CA 1
ATOM 690 C C . ALA A 1 87 ? -43.887 -5.311 53.198 1.00 96.19 87 ALA A C 1
ATOM 692 O O . ALA A 1 87 ? -43.167 -4.492 52.624 1.00 96.19 87 ALA A O 1
ATOM 693 N N . GLU A 1 88 ? -43.419 -6.476 53.650 1.00 95.94 88 GLU A N 1
ATOM 694 C CA . GLU A 1 88 ? -42.016 -6.865 53.510 1.00 95.94 88 GLU A CA 1
ATOM 695 C C . GLU A 1 88 ? -41.684 -7.299 52.075 1.00 95.94 88 GLU A C 1
ATOM 697 O O . GLU A 1 88 ? -40.631 -6.932 51.558 1.00 95.94 88 GLU A O 1
ATOM 702 N N . ILE A 1 89 ? -42.617 -7.956 51.372 1.00 97.19 89 ILE A N 1
ATOM 703 C CA . ILE A 1 89 ? -42.516 -8.220 49.924 1.00 97.19 89 ILE A CA 1
ATOM 704 C C . ILE A 1 89 ? -42.260 -6.920 49.149 1.00 97.19 89 ILE A C 1
ATOM 706 O O . ILE A 1 89 ? -41.340 -6.857 48.330 1.00 97.19 89 ILE A O 1
ATOM 710 N N . GLU A 1 90 ? -43.045 -5.873 49.419 1.00 97.00 90 GLU A N 1
ATOM 711 C CA . GLU A 1 90 ? -42.895 -4.567 48.766 1.00 97.00 90 GLU A CA 1
ATOM 712 C C . GLU A 1 90 ? -41.533 -3.926 49.094 1.00 97.00 90 GLU A C 1
ATOM 714 O O . GLU A 1 90 ? -40.857 -3.389 48.213 1.00 97.00 90 GLU A O 1
ATOM 719 N N . ASN A 1 91 ? -41.077 -4.026 50.345 1.00 96.75 91 ASN A N 1
ATOM 720 C CA . ASN A 1 91 ? -39.775 -3.517 50.781 1.00 96.75 91 ASN A CA 1
ATOM 721 C C . ASN A 1 91 ? -38.595 -4.232 50.089 1.00 96.75 91 ASN A C 1
ATOM 723 O O . ASN A 1 91 ? -37.658 -3.586 49.600 1.00 96.75 91 ASN A O 1
ATOM 727 N N . ILE A 1 92 ? -38.654 -5.564 49.987 1.00 97.06 92 ILE A N 1
ATOM 728 C CA . ILE A 1 92 ? -37.642 -6.370 49.295 1.00 97.06 92 ILE A CA 1
ATOM 729 C C . ILE A 1 92 ? -37.606 -6.009 47.806 1.00 97.06 92 ILE A C 1
ATOM 731 O O . ILE A 1 92 ? -36.526 -5.756 47.268 1.00 97.06 92 ILE A O 1
ATOM 735 N N . GLN A 1 93 ? -38.767 -5.900 47.152 1.00 96.69 93 GLN A N 1
ATOM 736 C CA . GLN A 1 93 ? -38.866 -5.492 45.745 1.00 96.69 93 GLN A CA 1
ATOM 737 C C . GLN A 1 93 ? -38.282 -4.095 45.508 1.00 96.69 93 GLN A C 1
ATOM 739 O O . GLN A 1 93 ? -37.468 -3.918 44.602 1.00 96.69 93 GLN A O 1
ATOM 744 N N . ASN A 1 94 ? -38.608 -3.118 46.358 1.00 96.75 94 ASN A N 1
ATOM 745 C CA . ASN A 1 94 ? -38.036 -1.771 46.280 1.00 96.75 94 ASN A CA 1
ATOM 746 C C . ASN A 1 94 ? -36.510 -1.777 46.463 1.00 96.75 94 ASN A C 1
ATOM 748 O O . ASN A 1 94 ? -35.794 -1.035 45.790 1.00 96.75 94 ASN A O 1
ATOM 752 N N . THR A 1 95 ? -35.992 -2.641 47.339 1.00 96.94 95 THR A N 1
ATOM 753 C CA . THR A 1 95 ? -34.546 -2.799 47.530 1.00 96.94 95 THR A CA 1
ATOM 754 C C . THR A 1 95 ? -33.871 -3.397 46.296 1.00 96.94 95 THR A C 1
ATOM 756 O O . THR A 1 95 ? -32.820 -2.898 45.893 1.00 96.94 95 THR A O 1
ATOM 759 N N . ILE A 1 96 ? -34.464 -4.428 45.684 1.00 96.81 96 ILE A N 1
ATOM 760 C CA . ILE A 1 96 ? -33.971 -5.020 44.432 1.00 96.81 96 ILE A CA 1
ATOM 761 C C . ILE A 1 96 ? -33.954 -3.963 43.327 1.00 96.81 96 ILE A C 1
ATOM 763 O O . ILE A 1 96 ? -32.921 -3.792 42.683 1.00 96.81 96 ILE A O 1
ATOM 767 N N . ASN A 1 97 ? -35.048 -3.214 43.160 1.00 95.50 97 ASN A N 1
ATOM 768 C CA . ASN A 1 97 ? -35.154 -2.161 42.150 1.00 95.50 97 ASN A CA 1
ATOM 769 C C . ASN A 1 97 ? -34.066 -1.097 42.333 1.00 95.50 97 ASN A C 1
ATOM 771 O O . ASN A 1 97 ? -33.381 -0.765 41.376 1.00 95.50 97 ASN A O 1
ATOM 775 N N . ARG A 1 98 ? -33.811 -0.642 43.566 1.00 96.62 98 ARG A N 1
ATOM 776 C CA . ARG A 1 98 ? -32.738 0.326 43.849 1.00 96.62 98 ARG A CA 1
ATOM 777 C C . ARG A 1 98 ? -31.340 -0.221 43.531 1.00 96.62 98 ARG A C 1
ATOM 779 O O . ARG A 1 98 ? -30.493 0.508 43.029 1.00 96.62 98 ARG A O 1
ATOM 786 N N . LEU A 1 99 ? -31.066 -1.489 43.857 1.00 95.88 99 LEU A N 1
ATOM 787 C CA . LEU A 1 99 ? -29.777 -2.124 43.538 1.00 95.88 99 LEU A CA 1
ATOM 788 C C . LEU A 1 99 ? -29.590 -2.293 42.025 1.00 95.88 99 LEU A C 1
ATOM 790 O O . LEU A 1 99 ? -28.472 -2.169 41.530 1.00 95.88 99 LEU A O 1
ATOM 794 N N . ARG A 1 100 ? -30.685 -2.565 41.308 1.00 95.25 100 ARG A N 1
ATOM 795 C CA . ARG A 1 100 ? -30.729 -2.610 39.846 1.00 95.25 100 ARG A CA 1
ATOM 796 C C . ARG A 1 100 ? -30.516 -1.234 39.228 1.00 95.25 100 ARG A C 1
ATOM 798 O O . ARG A 1 100 ? -29.693 -1.117 38.339 1.00 95.25 100 ARG A O 1
ATOM 805 N N . GLU A 1 101 ? -31.164 -0.192 39.735 1.00 94.19 101 GLU A N 1
ATOM 806 C CA . GLU A 1 101 ? -30.937 1.183 39.274 1.00 94.19 101 GLU A CA 1
ATOM 807 C C . GLU A 1 101 ? -29.457 1.580 39.397 1.00 94.19 101 GLU A C 1
ATOM 809 O O . GLU A 1 101 ? -28.880 2.082 38.438 1.00 94.19 101 GLU A O 1
ATOM 814 N N . GLU A 1 102 ? -28.809 1.271 40.527 1.00 93.44 102 GLU A N 1
ATOM 815 C CA . GLU A 1 102 ? -27.382 1.563 40.736 1.00 93.44 102 GLU A CA 1
ATOM 816 C C . GLU A 1 102 ? -26.459 0.780 39.780 1.00 93.44 102 GLU A C 1
ATOM 818 O O . GLU A 1 102 ? -25.441 1.299 39.317 1.00 93.44 102 GLU A O 1
ATOM 823 N N . GLY A 1 103 ? -26.774 -0.489 39.509 1.00 93.62 103 GLY A N 1
ATOM 824 C CA . GLY A 1 103 ? -26.004 -1.302 38.567 1.00 93.62 103 GLY A CA 1
ATOM 825 C C . GLY A 1 103 ? -26.208 -0.855 37.120 1.00 93.62 103 GLY A C 1
ATOM 826 O O . GLY A 1 103 ? -25.239 -0.747 36.369 1.00 93.62 103 GLY A O 1
ATOM 827 N N . ASP A 1 104 ? -27.449 -0.539 36.754 1.00 94.69 104 ASP A N 1
ATOM 828 C CA . ASP A 1 104 ? -27.831 -0.117 35.411 1.00 94.69 104 ASP A CA 1
ATOM 829 C C . ASP A 1 104 ? -27.244 1.264 35.079 1.00 94.69 104 ASP A C 1
ATOM 831 O O . ASP A 1 104 ? -26.776 1.471 33.963 1.00 94.69 104 ASP A O 1
ATOM 835 N N . GLU A 1 105 ? -27.168 2.186 36.045 1.00 92.81 105 GLU A N 1
ATOM 836 C CA . GLU A 1 105 ? -26.481 3.477 35.888 1.00 92.81 105 GLU A CA 1
ATOM 837 C C . GLU A 1 105 ? -24.998 3.289 35.522 1.00 92.81 105 GLU A C 1
ATOM 839 O O . GLU A 1 105 ? -24.541 3.808 34.504 1.00 92.81 105 GLU A O 1
ATOM 844 N N . LYS A 1 106 ? -24.264 2.456 36.273 1.00 91.00 106 LYS A N 1
ATOM 845 C CA . LYS A 1 106 ? -22.841 2.167 36.000 1.00 91.00 106 LYS A CA 1
ATOM 846 C C . LYS A 1 106 ? -22.629 1.471 34.656 1.00 91.00 106 LYS A C 1
ATOM 848 O O . LYS A 1 106 ? -21.655 1.743 33.955 1.00 91.00 106 LYS A O 1
ATOM 853 N N . LEU A 1 107 ? -23.518 0.544 34.297 1.00 93.50 107 LEU A N 1
ATOM 854 C CA . LEU A 1 107 ? -23.452 -0.143 33.008 1.00 93.50 107 LEU A CA 1
ATOM 855 C C . LEU A 1 107 ? -23.720 0.814 31.847 1.00 93.50 107 LEU A C 1
ATOM 857 O O . LEU A 1 107 ? -23.010 0.738 30.847 1.00 93.50 107 LEU A O 1
ATOM 861 N N . ASN A 1 108 ? -24.675 1.736 31.989 1.00 94.06 108 ASN A N 1
ATOM 862 C CA . ASN A 1 108 ? -24.943 2.764 30.986 1.00 94.06 108 ASN A CA 1
ATOM 863 C C . ASN A 1 108 ? -23.732 3.683 30.785 1.00 94.06 108 ASN A C 1
ATOM 865 O O . ASN A 1 108 ? -23.324 3.883 29.644 1.00 94.06 108 ASN A O 1
ATOM 869 N N . GLU A 1 109 ? -23.100 4.166 31.860 1.00 92.50 109 GLU A N 1
ATOM 870 C CA . GLU A 1 109 ? -21.876 4.981 31.767 1.00 92.50 109 GLU A CA 1
ATOM 871 C C . GLU A 1 109 ? -20.760 4.252 30.997 1.00 92.50 109 GLU A C 1
ATOM 873 O O . GLU A 1 109 ? -20.141 4.810 30.084 1.00 92.50 109 GLU A O 1
ATOM 878 N N . ASN A 1 110 ? -20.535 2.972 31.315 1.00 93.06 110 ASN A N 1
ATOM 879 C CA . ASN A 1 110 ? -19.558 2.139 30.615 1.00 93.06 110 ASN A CA 1
ATOM 880 C C . ASN A 1 110 ? -19.942 1.916 29.142 1.00 93.06 110 ASN A C 1
ATOM 882 O O . ASN A 1 110 ? -19.088 2.025 28.259 1.00 93.06 110 ASN A O 1
ATOM 886 N N . ASN A 1 111 ? -21.213 1.625 28.857 1.00 94.56 111 ASN A N 1
ATOM 887 C CA . ASN A 1 111 ? -21.711 1.415 27.498 1.00 94.56 111 ASN A CA 1
ATOM 888 C C . ASN A 1 111 ? -21.575 2.673 26.638 1.00 94.56 111 ASN A C 1
ATOM 890 O O . ASN A 1 111 ? -21.152 2.577 25.484 1.00 94.56 111 ASN A O 1
ATOM 894 N N . GLU A 1 112 ? -21.891 3.849 27.180 1.00 95.56 112 GLU A N 1
ATOM 895 C CA . GLU A 1 112 ? -21.720 5.131 26.493 1.00 95.56 112 GLU A CA 1
ATOM 896 C C . GLU A 1 112 ? -20.244 5.388 26.169 1.00 95.56 112 GLU A C 1
ATOM 898 O O . GLU A 1 112 ? -19.901 5.736 25.032 1.00 95.56 112 GLU A O 1
ATOM 903 N N . ALA A 1 113 ? -19.349 5.142 27.131 1.00 95.19 113 ALA A N 1
ATOM 904 C CA . ALA A 1 113 ? -17.914 5.282 26.924 1.00 95.19 113 ALA A CA 1
ATOM 905 C C . ALA A 1 113 ? -17.398 4.331 25.830 1.00 95.19 113 ALA A C 1
ATOM 907 O O . ALA A 1 113 ? -16.697 4.770 24.915 1.00 95.19 113 ALA A O 1
ATOM 908 N N . ILE A 1 114 ? -17.779 3.050 25.868 1.00 97.25 114 ILE A N 1
ATOM 909 C CA . ILE A 1 114 ? -17.372 2.047 24.869 1.00 97.25 114 ILE A CA 1
ATOM 910 C C . ILE A 1 114 ? -17.943 2.385 23.484 1.00 97.25 114 ILE A C 1
ATOM 912 O O . ILE A 1 114 ? -17.222 2.321 22.487 1.00 97.25 114 ILE A O 1
ATOM 916 N N . THR A 1 115 ? -19.200 2.826 23.413 1.00 98.00 115 THR A N 1
ATOM 917 C CA . THR A 1 115 ? -19.851 3.249 22.161 1.00 98.00 115 THR A CA 1
ATOM 918 C C . THR A 1 115 ? -19.141 4.451 21.536 1.00 98.00 115 THR A C 1
ATOM 920 O O . THR A 1 115 ? -18.939 4.505 20.319 1.00 98.00 115 THR A O 1
ATOM 923 N N . SER A 1 116 ? -18.685 5.398 22.359 1.00 98.00 116 SER A N 1
ATOM 924 C CA . SER A 1 116 ? -17.879 6.531 21.898 1.00 98.00 116 SER A CA 1
ATOM 925 C C . SER A 1 116 ? -16.542 6.070 21.293 1.00 98.00 116 SER A C 1
ATOM 927 O O . SER A 1 116 ? -16.140 6.537 20.222 1.00 98.00 116 SER A O 1
ATOM 929 N N . LYS A 1 117 ? -15.878 5.077 21.906 1.00 98.12 117 LYS A N 1
ATOM 930 C CA . LYS A 1 117 ? -14.638 4.481 21.370 1.00 98.12 117 LYS A CA 1
ATOM 931 C C . LYS A 1 117 ? -14.870 3.727 20.064 1.00 98.12 117 LYS A C 1
ATOM 933 O O . LYS A 1 117 ? -14.087 3.900 19.134 1.00 98.12 117 LYS A O 1
ATOM 938 N N . ALA A 1 118 ? -15.957 2.964 19.957 1.00 98.31 118 ALA A N 1
ATOM 939 C CA . ALA A 1 118 ? -16.361 2.325 18.704 1.00 98.31 118 ALA A CA 1
ATOM 940 C C . ALA A 1 118 ? -16.550 3.369 17.591 1.00 98.31 118 ALA A C 1
ATOM 942 O O . ALA A 1 118 ? -15.928 3.291 16.534 1.00 98.31 118 ALA A O 1
ATOM 943 N N . THR A 1 119 ? -17.313 4.426 17.878 1.00 98.31 119 THR A N 1
ATOM 944 C CA . THR A 1 119 ? -17.548 5.535 16.940 1.00 98.31 119 THR A CA 1
ATOM 945 C C . THR A 1 119 ? -16.238 6.192 16.498 1.00 98.31 119 THR A C 1
ATOM 947 O O . THR A 1 119 ? -16.057 6.489 15.320 1.00 98.31 119 THR A O 1
ATOM 950 N N . THR A 1 120 ? -15.295 6.369 17.427 1.00 98.38 120 THR A N 1
ATOM 951 C CA . THR A 1 120 ? -13.968 6.931 17.139 1.00 98.38 120 THR A CA 1
ATOM 952 C C . THR A 1 120 ? -13.212 6.056 16.139 1.00 98.38 120 THR A C 1
ATOM 954 O O . THR A 1 120 ? -12.790 6.552 15.102 1.00 98.38 120 THR A O 1
ATOM 957 N N . LEU A 1 121 ? -13.109 4.747 16.388 1.00 98.44 121 LEU A N 1
ATOM 958 C CA . LEU A 1 121 ? -12.424 3.813 15.486 1.00 98.44 121 LEU A CA 1
ATOM 959 C C . LEU A 1 121 ? -13.096 3.722 14.104 1.00 98.44 121 LEU A C 1
ATOM 961 O O . LEU A 1 121 ? -12.417 3.643 13.078 1.00 98.44 121 LEU A O 1
ATOM 965 N N . THR A 1 122 ? -14.427 3.782 14.053 1.00 98.31 122 THR A N 1
ATOM 966 C CA . THR A 1 122 ? -15.176 3.842 12.788 1.00 98.31 122 THR A CA 1
ATOM 967 C C . THR A 1 122 ? -14.842 5.105 11.992 1.00 98.31 122 THR A C 1
ATOM 969 O O . THR A 1 122 ? -14.630 5.035 10.780 1.00 98.31 122 THR A O 1
ATOM 972 N N . ASN A 1 123 ? -14.748 6.257 12.656 1.00 98.06 123 ASN A N 1
ATOM 973 C CA . ASN A 1 123 ? -14.387 7.511 11.999 1.00 98.06 123 ASN A CA 1
ATOM 974 C C . ASN A 1 123 ? -12.933 7.494 11.516 1.00 98.06 123 ASN A C 1
ATOM 976 O O . ASN A 1 123 ? -12.672 7.868 10.377 1.00 98.06 123 ASN A O 1
ATOM 980 N N . GLU A 1 124 ? -11.999 7.016 12.340 1.00 97.50 124 GLU A N 1
ATOM 981 C CA . GLU A 1 124 ? -10.584 6.920 11.963 1.00 97.50 124 GLU A CA 1
ATOM 982 C C . GLU A 1 124 ? -10.365 5.984 10.766 1.00 97.50 124 GLU A C 1
ATOM 984 O O . GLU A 1 124 ? -9.688 6.351 9.805 1.00 97.50 124 GLU A O 1
ATOM 989 N N . SER A 1 125 ? -11.004 4.808 10.760 1.00 97.25 125 SER A N 1
ATOM 990 C CA . SER A 1 125 ? -10.940 3.895 9.608 1.00 97.25 125 SER A CA 1
ATOM 991 C C . SER A 1 125 ? -11.526 4.520 8.338 1.00 97.25 125 SER A C 1
ATOM 993 O O . SER A 1 125 ? -10.905 4.443 7.280 1.00 97.25 125 SER A O 1
ATOM 995 N N . SER A 1 126 ? -12.662 5.214 8.441 1.00 96.56 126 SER A N 1
ATOM 996 C CA . SER A 1 126 ? -13.269 5.923 7.303 1.00 96.56 126 SER A CA 1
ATOM 997 C C . SER A 1 126 ? -12.384 7.064 6.790 1.00 96.56 126 SER A C 1
ATOM 999 O O . SER A 1 126 ? -12.282 7.282 5.586 1.00 96.56 126 SER A O 1
ATOM 1001 N N . ASN A 1 127 ? -11.700 7.780 7.688 1.00 95.44 127 ASN A N 1
ATOM 1002 C CA . ASN A 1 127 ? -10.763 8.838 7.319 1.00 95.44 127 ASN A CA 1
ATOM 1003 C C . ASN A 1 127 ? -9.549 8.286 6.562 1.00 95.44 127 ASN A C 1
ATOM 1005 O O . ASN A 1 127 ? -9.037 8.957 5.668 1.00 95.44 127 ASN A O 1
ATOM 1009 N N . ILE A 1 128 ? -9.057 7.097 6.908 1.00 96.31 128 ILE A N 1
ATOM 1010 C CA . ILE A 1 128 ? -7.959 6.455 6.170 1.00 96.31 128 ILE A CA 1
ATOM 1011 C C . ILE A 1 128 ? -8.423 6.030 4.768 1.00 96.31 128 ILE A C 1
ATOM 1013 O O . ILE A 1 128 ? -7.691 6.227 3.804 1.00 96.31 128 ILE A O 1
ATOM 1017 N N . GLU A 1 129 ? -9.640 5.501 4.645 1.00 94.31 129 GLU A N 1
ATOM 1018 C CA . GLU A 1 129 ? -10.210 5.028 3.372 1.00 94.31 129 GLU A CA 1
ATOM 1019 C C . GLU A 1 129 ? -10.735 6.134 2.454 1.00 94.31 129 GLU A C 1
ATOM 1021 O O . GLU A 1 129 ? -11.079 5.860 1.312 1.00 94.31 129 GLU A O 1
ATOM 1026 N N . PHE A 1 130 ? -10.827 7.375 2.936 1.00 90.75 130 PHE A N 1
ATOM 1027 C CA . PHE A 1 130 ? -11.332 8.498 2.144 1.00 90.75 130 PHE A CA 1
ATOM 1028 C C . PHE A 1 130 ? -10.489 8.781 0.893 1.00 90.75 130 PHE A C 1
ATOM 1030 O O . PHE A 1 130 ? -11.010 9.266 -0.110 1.00 90.75 130 PHE A O 1
ATOM 1037 N N . PHE A 1 131 ? -9.185 8.528 0.968 1.00 84.12 131 PHE A N 1
ATOM 1038 C CA . PHE A 1 131 ? -8.314 8.633 -0.193 1.00 84.12 131 PHE A CA 1
ATOM 1039 C C . PHE A 1 131 ? -8.636 7.460 -1.113 1.00 84.12 131 PHE A C 1
ATOM 1041 O O . PHE A 1 131 ? -8.596 6.334 -0.652 1.00 84.12 131 PHE A O 1
ATOM 1048 N N . ASP A 1 132 ? -8.960 7.698 -2.378 1.00 82.50 132 ASP A N 1
ATOM 1049 C CA . ASP A 1 132 ? -9.099 6.639 -3.378 1.00 82.50 132 ASP A CA 1
ATOM 1050 C C . ASP A 1 132 ? -8.430 7.121 -4.658 1.00 82.50 132 ASP A C 1
ATOM 1052 O O . ASP A 1 132 ? -8.901 8.046 -5.321 1.00 82.50 132 ASP A O 1
ATOM 1056 N N . PHE A 1 133 ? -7.275 6.533 -4.942 1.00 87.62 133 PHE A N 1
ATOM 1057 C CA . PHE A 1 133 ? -6.480 6.826 -6.128 1.00 87.62 133 PHE A CA 1
ATOM 1058 C C . PHE A 1 133 ? -6.057 5.545 -6.850 1.00 87.62 133 PHE A C 1
ATOM 1060 O O . PHE A 1 133 ? -5.222 5.594 -7.750 1.00 87.62 133 PHE A O 1
ATOM 1067 N N . LYS A 1 134 ? -6.644 4.391 -6.496 1.00 89.62 134 LYS A N 1
ATOM 1068 C CA . LYS A 1 134 ? -6.265 3.100 -7.077 1.00 89.62 134 LYS A CA 1
ATOM 1069 C C . LYS A 1 134 ? -6.391 3.100 -8.594 1.00 89.62 134 LYS A C 1
ATOM 1071 O O . LYS A 1 134 ? -5.460 2.709 -9.283 1.00 89.62 134 LYS A O 1
ATOM 1076 N N . GLN A 1 135 ? -7.529 3.569 -9.101 1.00 91.00 135 GLN A N 1
ATOM 1077 C CA . GLN A 1 135 ? -7.770 3.610 -10.540 1.00 91.00 135 GLN A CA 1
ATOM 1078 C C . GLN A 1 135 ? -6.734 4.484 -11.260 1.00 91.00 135 GLN A C 1
ATOM 1080 O O . GLN A 1 135 ? -6.225 4.079 -12.295 1.00 91.00 135 GLN A O 1
ATOM 1085 N N . GLN A 1 136 ? -6.395 5.646 -10.696 1.00 91.81 136 GLN A N 1
ATOM 1086 C CA . GLN A 1 136 ? -5.412 6.558 -11.287 1.00 91.81 136 GLN A CA 1
ATOM 1087 C C . GLN A 1 136 ? -4.014 5.930 -11.324 1.00 91.81 136 GLN A C 1
ATOM 1089 O O . GLN A 1 136 ? -3.316 6.048 -12.323 1.00 91.81 136 GLN A O 1
ATOM 1094 N N . VAL A 1 137 ? -3.621 5.229 -10.256 1.00 94.06 137 VAL A N 1
ATOM 1095 C CA . VAL A 1 137 ? -2.342 4.506 -10.196 1.00 94.06 137 VAL A CA 1
ATOM 1096 C C . VAL A 1 137 ? -2.311 3.350 -11.195 1.00 94.06 137 VAL A C 1
ATOM 1098 O O . VAL A 1 137 ? -1.313 3.182 -11.887 1.00 94.06 137 VAL A O 1
ATOM 1101 N N . ASP A 1 138 ? -3.390 2.572 -11.296 1.00 94.25 138 ASP A N 1
ATOM 1102 C CA . ASP A 1 138 ? -3.484 1.452 -12.238 1.00 94.25 138 ASP A CA 1
ATOM 1103 C C . ASP A 1 138 ? -3.421 1.940 -13.702 1.00 94.25 138 ASP A C 1
ATOM 1105 O O . ASP A 1 138 ? -2.733 1.329 -14.522 1.00 94.25 138 ASP A O 1
ATOM 1109 N N . GLU A 1 139 ? -4.097 3.051 -14.022 1.00 95.19 139 GLU A N 1
ATOM 1110 C CA . GLU A 1 139 ? -4.060 3.698 -15.344 1.00 95.19 139 GLU A CA 1
ATOM 1111 C C . GLU A 1 139 ? -2.644 4.189 -15.687 1.00 95.19 139 GLU A C 1
ATOM 1113 O O . GLU A 1 139 ? -2.114 3.833 -16.737 1.00 95.19 139 GLU A O 1
ATOM 1118 N N . GLU A 1 140 ? -1.989 4.911 -14.775 1.00 95.44 140 GLU A N 1
ATOM 1119 C CA . GLU A 1 140 ? -0.623 5.414 -14.973 1.00 95.44 140 GLU A CA 1
ATOM 1120 C C . GLU A 1 140 ? 0.396 4.271 -15.140 1.00 95.44 140 GLU A C 1
ATOM 1122 O O . GLU A 1 140 ? 1.250 4.305 -16.028 1.00 95.44 140 GLU A O 1
ATOM 1127 N N . ILE A 1 141 ? 0.296 3.212 -14.325 1.00 96.38 141 ILE A N 1
ATOM 1128 C CA . ILE A 1 141 ? 1.141 2.017 -14.470 1.00 96.38 141 ILE A CA 1
ATOM 1129 C C . ILE A 1 141 ? 0.958 1.407 -15.862 1.00 96.38 141 ILE A C 1
ATOM 1131 O O . ILE A 1 141 ? 1.936 0.966 -16.472 1.00 96.38 141 ILE A O 1
ATOM 1135 N N . GLN A 1 142 ? -0.275 1.340 -16.365 1.00 97.62 142 GLN A N 1
ATOM 1136 C CA . GLN A 1 142 ? -0.538 0.793 -17.689 1.00 97.62 142 GLN A CA 1
ATOM 1137 C C . GLN A 1 142 ? 0.090 1.661 -18.788 1.00 97.62 142 GLN A C 1
ATOM 1139 O O . GLN A 1 142 ? 0.797 1.116 -19.636 1.00 97.62 142 GLN A O 1
ATOM 1144 N N . GLU A 1 143 ? -0.106 2.981 -18.746 1.00 97.56 143 GLU A N 1
ATOM 1145 C CA . GLU A 1 143 ? 0.463 3.914 -19.729 1.00 97.56 143 GLU A CA 1
ATOM 1146 C C . GLU A 1 143 ? 1.996 3.821 -19.783 1.00 97.56 143 GLU A C 1
ATOM 1148 O O . GLU A 1 143 ? 2.578 3.673 -20.860 1.00 97.56 143 GLU A O 1
ATOM 1153 N N . LEU A 1 144 ? 2.660 3.792 -18.624 1.00 97.75 144 LEU A N 1
ATOM 1154 C CA . LEU A 1 144 ? 4.116 3.655 -18.548 1.00 97.75 144 LEU A CA 1
ATOM 1155 C C . LEU A 1 144 ? 4.630 2.303 -19.063 1.00 97.75 144 LEU A C 1
ATOM 1157 O O . LEU A 1 144 ? 5.708 2.237 -19.658 1.00 97.75 144 LEU A O 1
ATOM 1161 N N . ASN A 1 145 ? 3.887 1.215 -18.848 1.00 98.12 145 ASN A N 1
ATOM 1162 C CA . ASN A 1 145 ? 4.251 -0.091 -19.403 1.00 98.12 145 ASN A CA 1
ATOM 1163 C C . ASN A 1 145 ? 4.116 -0.118 -20.931 1.00 98.12 145 ASN A C 1
ATOM 1165 O O . ASN A 1 145 ? 4.980 -0.685 -21.604 1.00 98.12 145 ASN A O 1
ATOM 1169 N N . ASP A 1 146 ? 3.077 0.510 -21.484 1.00 98.19 146 ASP A N 1
ATOM 1170 C CA . ASP A 1 146 ? 2.907 0.640 -22.933 1.00 98.19 146 ASP A CA 1
ATOM 1171 C C . ASP A 1 146 ? 4.050 1.474 -23.547 1.00 98.19 146 ASP A C 1
ATOM 1173 O O . ASP A 1 146 ? 4.615 1.100 -24.582 1.00 98.19 146 ASP A O 1
ATOM 1177 N N . ASP A 1 147 ? 4.469 2.549 -22.872 1.00 97.94 147 ASP A N 1
ATOM 1178 C CA . ASP A 1 147 ? 5.626 3.351 -23.280 1.00 97.94 147 ASP A CA 1
ATOM 1179 C C . ASP A 1 147 ? 6.954 2.586 -23.194 1.00 97.94 147 ASP A C 1
ATOM 1181 O O . ASP A 1 147 ? 7.790 2.726 -24.091 1.00 97.94 147 ASP A O 1
ATOM 1185 N N . LEU A 1 148 ? 7.155 1.732 -22.181 1.00 98.06 148 LEU A N 1
ATOM 1186 C CA . LEU A 1 148 ? 8.334 0.858 -22.114 1.00 98.06 148 LEU A CA 1
ATOM 1187 C C . LEU A 1 14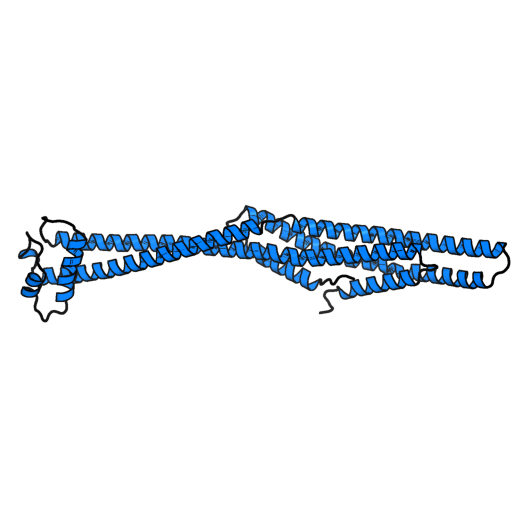8 ? 8.406 -0.094 -23.304 1.00 98.06 148 LEU A C 1
ATOM 1189 O O . LEU A 1 148 ? 9.476 -0.249 -23.889 1.00 98.06 148 LEU A O 1
ATOM 1193 N N . VAL A 1 149 ? 7.283 -0.710 -23.683 1.00 98.38 149 VAL A N 1
ATOM 1194 C CA . VAL A 1 149 ? 7.231 -1.611 -24.844 1.00 98.38 149 VAL A CA 1
ATOM 1195 C C . VAL A 1 149 ? 7.609 -0.865 -26.121 1.00 98.38 149 VAL A C 1
ATOM 1197 O O . VAL A 1 149 ? 8.374 -1.385 -26.935 1.00 98.38 149 VAL A O 1
ATOM 1200 N N . ARG A 1 150 ? 7.107 0.363 -26.292 1.00 98.25 150 ARG A N 1
ATOM 1201 C CA . ARG A 1 150 ? 7.459 1.220 -27.429 1.00 98.25 150 ARG A CA 1
ATOM 1202 C C . ARG A 1 150 ? 8.950 1.564 -27.437 1.00 98.25 150 ARG A C 1
ATOM 1204 O O . ARG A 1 150 ? 9.607 1.346 -28.449 1.00 98.25 150 ARG A O 1
ATOM 1211 N N . ILE A 1 151 ? 9.486 2.050 -26.316 1.00 98.50 151 ILE A N 1
ATOM 1212 C CA . ILE A 1 151 ? 10.897 2.444 -26.195 1.00 98.50 151 ILE A CA 1
ATOM 1213 C C . ILE A 1 151 ? 11.831 1.251 -26.405 1.00 98.50 151 ILE A C 1
ATOM 1215 O O . ILE A 1 151 ? 12.860 1.398 -27.057 1.00 98.50 151 ILE A O 1
ATOM 1219 N N . ASP A 1 152 ? 11.480 0.065 -25.910 1.00 98.38 152 ASP A N 1
ATOM 1220 C CA . ASP A 1 152 ? 12.267 -1.149 -26.146 1.00 98.38 152 ASP A CA 1
ATOM 1221 C C . ASP A 1 152 ? 12.295 -1.538 -27.630 1.00 98.38 152 ASP A C 1
ATOM 1223 O O . ASP A 1 152 ? 13.333 -1.978 -28.131 1.00 98.38 152 ASP A O 1
ATOM 1227 N N . GLY A 1 153 ? 11.187 -1.327 -28.347 1.00 98.38 153 GLY A N 1
ATOM 1228 C CA . GLY A 1 153 ? 11.136 -1.460 -29.803 1.00 98.38 153 GLY A CA 1
ATOM 1229 C C . GLY A 1 153 ? 12.066 -0.472 -30.510 1.00 98.38 153 GLY A C 1
ATOM 1230 O O . GLY A 1 153 ? 12.872 -0.884 -31.346 1.00 98.38 153 GLY A O 1
ATOM 1231 N N . ASP A 1 154 ? 12.004 0.806 -30.129 1.00 98.50 154 ASP A N 1
ATOM 1232 C CA . ASP A 1 154 ? 12.847 1.863 -30.700 1.00 98.50 154 ASP A CA 1
ATOM 1233 C C . ASP A 1 154 ? 14.343 1.592 -30.430 1.00 98.50 154 ASP A C 1
ATOM 1235 O O . ASP A 1 154 ? 15.173 1.715 -31.332 1.00 98.50 154 ASP A O 1
ATOM 1239 N N . ILE A 1 155 ? 14.704 1.168 -29.210 1.00 98.62 155 ILE A N 1
ATOM 1240 C CA . ILE A 1 155 ? 16.082 0.796 -28.848 1.00 98.62 155 ILE A CA 1
ATOM 1241 C C . ILE A 1 155 ? 16.583 -0.333 -29.750 1.00 98.62 155 ILE A C 1
ATOM 1243 O O . ILE A 1 155 ? 17.659 -0.203 -30.334 1.00 98.62 155 ILE A O 1
ATOM 1247 N N . ALA A 1 156 ? 15.809 -1.410 -29.908 1.00 98.56 156 ALA A N 1
ATOM 1248 C CA . ALA A 1 156 ? 16.203 -2.539 -30.747 1.00 98.56 156 ALA A CA 1
ATOM 1249 C C . ALA A 1 156 ? 16.412 -2.122 -32.216 1.00 98.56 156 ALA A C 1
ATOM 1251 O O . ALA A 1 156 ? 17.381 -2.547 -32.850 1.00 98.56 156 ALA A O 1
ATOM 1252 N N . GLU A 1 157 ? 15.548 -1.251 -32.748 1.00 98.44 157 GLU A N 1
ATOM 1253 C CA . GLU A 1 157 ? 15.686 -0.712 -34.104 1.00 98.44 157 GLU A CA 1
ATOM 1254 C C . GLU A 1 157 ? 16.976 0.112 -34.264 1.00 98.44 157 GLU A C 1
ATOM 1256 O O . GLU A 1 157 ? 17.712 -0.053 -35.243 1.00 98.44 157 GLU A O 1
ATOM 1261 N N . TYR A 1 158 ? 17.282 0.994 -33.309 1.00 98.56 158 TYR A N 1
ATOM 1262 C CA . TYR A 1 158 ? 18.492 1.816 -33.366 1.00 98.56 158 TYR A CA 1
ATOM 1263 C C . TYR A 1 158 ? 19.777 1.018 -33.119 1.00 98.56 158 TYR A C 1
ATOM 1265 O O . TYR A 1 158 ? 20.806 1.345 -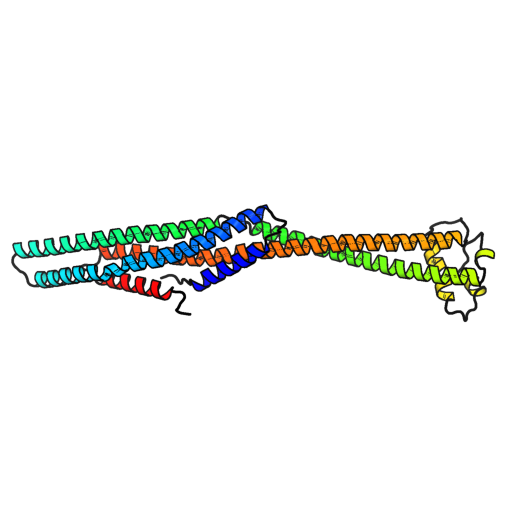33.714 1.00 98.56 158 TYR A O 1
ATOM 1273 N N . GLU A 1 159 ? 19.738 -0.042 -32.310 1.00 98.50 159 GLU A N 1
ATOM 1274 C CA . GLU A 1 159 ? 20.856 -0.980 -32.161 1.00 98.50 159 GLU A CA 1
ATOM 1275 C C . GLU A 1 159 ? 21.165 -1.697 -33.482 1.00 98.50 159 GLU A C 1
ATOM 1277 O O . GLU A 1 159 ? 22.330 -1.779 -33.879 1.00 98.50 159 GLU A O 1
ATOM 1282 N N . GLU A 1 160 ? 20.139 -2.158 -34.207 1.00 98.50 160 GLU A N 1
ATOM 1283 C CA . GLU A 1 160 ? 20.308 -2.792 -35.519 1.00 98.50 160 GLU A CA 1
ATOM 1284 C C . GLU A 1 160 ? 20.860 -1.805 -36.558 1.00 98.50 160 GLU A C 1
ATOM 1286 O O . GLU A 1 160 ? 21.840 -2.109 -37.247 1.00 98.50 160 GLU A O 1
ATOM 1291 N N . LYS A 1 161 ? 20.291 -0.594 -36.630 1.00 98.00 161 LYS A N 1
ATOM 1292 C CA . LYS A 1 161 ? 20.773 0.479 -37.516 1.00 98.00 161 LYS A CA 1
ATOM 1293 C C . LYS A 1 161 ? 22.226 0.849 -37.234 1.00 98.00 161 LYS A C 1
ATOM 1295 O O . LYS A 1 161 ? 23.017 0.976 -38.169 1.00 98.00 161 LYS A O 1
ATOM 1300 N N . LYS A 1 162 ? 22.588 0.998 -35.958 1.00 98.31 162 LYS A N 1
ATOM 1301 C CA . LYS A 1 162 ? 23.959 1.302 -35.542 1.00 98.31 162 LYS A CA 1
ATOM 1302 C C . LYS A 1 162 ? 24.918 0.188 -35.926 1.00 98.31 162 LYS A C 1
ATOM 1304 O O . LYS A 1 162 ? 25.944 0.482 -36.529 1.00 98.31 162 LYS A O 1
ATOM 1309 N N . LYS A 1 163 ? 24.570 -1.066 -35.638 1.00 98.38 163 LYS A N 1
ATOM 1310 C CA . LYS A 1 163 ? 25.396 -2.218 -36.001 1.00 98.38 163 LYS A CA 1
ATOM 1311 C C . LYS A 1 163 ? 25.661 -2.262 -37.507 1.00 98.38 163 LYS A C 1
ATOM 1313 O O . LYS A 1 163 ? 26.806 -2.432 -37.913 1.00 98.38 163 LYS A O 1
ATOM 1318 N N . LYS A 1 164 ? 24.626 -2.065 -38.330 1.00 97.19 164 LYS A N 1
ATOM 1319 C CA . LYS A 1 164 ? 24.790 -2.006 -39.787 1.00 97.19 164 LYS A CA 1
ATOM 1320 C C . LYS A 1 164 ? 25.723 -0.863 -40.203 1.00 97.19 164 LYS A C 1
ATOM 1322 O O . LYS A 1 164 ? 26.632 -1.082 -40.991 1.00 97.19 164 LYS A O 1
ATOM 1327 N N . ALA A 1 165 ? 25.543 0.334 -39.644 1.00 96.75 165 ALA A N 1
ATOM 1328 C CA . ALA A 1 165 ? 26.412 1.469 -39.945 1.00 96.75 165 ALA A CA 1
ATOM 1329 C C . ALA A 1 165 ? 27.876 1.220 -39.521 1.00 96.75 165 ALA A C 1
ATOM 1331 O O . ALA A 1 165 ? 28.793 1.619 -40.230 1.00 96.75 165 ALA A O 1
ATOM 1332 N N . GLU A 1 166 ? 28.117 0.533 -38.400 1.00 98.00 166 GLU A N 1
ATOM 1333 C CA . GLU A 1 166 ? 29.462 0.120 -37.971 1.00 98.00 166 GLU A CA 1
ATOM 1334 C C . GLU A 1 166 ? 30.100 -0.886 -38.950 1.00 98.00 166 GLU A C 1
ATOM 1336 O O . GLU A 1 166 ? 31.277 -0.745 -39.287 1.00 98.00 166 GLU A O 1
ATOM 1341 N N . GLU A 1 167 ? 29.328 -1.856 -39.453 1.00 97.12 167 GLU A N 1
ATOM 1342 C CA . GLU A 1 167 ? 29.766 -2.808 -40.489 1.00 97.12 167 GLU A CA 1
ATOM 1343 C C . GLU A 1 167 ? 30.080 -2.101 -41.824 1.00 97.12 167 GLU A C 1
ATOM 1345 O O . GLU A 1 167 ? 31.113 -2.374 -42.448 1.00 97.12 167 GLU A O 1
ATOM 1350 N N . ASP A 1 168 ? 29.235 -1.150 -42.235 1.00 95.56 168 ASP A N 1
ATOM 1351 C CA . ASP A 1 168 ? 29.426 -0.349 -43.448 1.00 95.56 168 ASP A CA 1
ATOM 1352 C C . ASP A 1 168 ? 30.670 0.554 -43.329 1.00 95.56 168 ASP A C 1
ATOM 1354 O O . ASP A 1 168 ? 31.476 0.639 -44.258 1.00 95.56 168 ASP A O 1
ATOM 1358 N N . TYR A 1 169 ? 30.877 1.188 -42.170 1.00 96.50 169 TYR A N 1
ATOM 1359 C CA . TYR A 1 169 ? 32.037 2.041 -41.894 1.00 96.50 169 TYR A CA 1
ATOM 1360 C C . TYR A 1 169 ? 33.359 1.263 -41.952 1.00 96.50 169 TYR A C 1
ATOM 1362 O O . TYR A 1 169 ? 34.324 1.726 -42.565 1.00 96.50 169 TYR A O 1
ATOM 1370 N N . GLU A 1 170 ? 33.410 0.071 -41.350 1.00 96.75 170 GLU A N 1
ATOM 1371 C CA . GLU A 1 170 ? 34.594 -0.795 -41.402 1.00 96.75 170 GLU A CA 1
ATOM 1372 C C . GLU A 1 170 ? 34.881 -1.264 -42.834 1.00 96.75 170 GLU A C 1
ATOM 1374 O O . GLU A 1 170 ? 36.023 -1.215 -43.295 1.00 96.75 170 GLU A O 1
ATOM 1379 N N . THR A 1 171 ? 33.835 -1.643 -43.574 1.00 96.62 171 THR A N 1
ATOM 1380 C CA . THR A 1 171 ? 33.949 -2.035 -44.985 1.00 96.62 171 THR A CA 1
ATOM 1381 C C . THR A 1 171 ? 34.524 -0.899 -45.835 1.00 96.62 171 THR A C 1
ATOM 1383 O O . THR A 1 171 ? 35.445 -1.126 -46.623 1.00 96.62 171 THR A O 1
ATOM 1386 N N . LEU A 1 172 ? 34.030 0.332 -45.650 1.00 93.81 172 LEU A N 1
ATOM 1387 C CA . LEU A 1 172 ? 34.538 1.518 -46.342 1.00 93.81 172 LEU A CA 1
ATOM 1388 C C . LEU A 1 172 ? 36.003 1.808 -45.987 1.00 93.81 172 LEU A C 1
ATOM 1390 O O . LEU A 1 172 ? 36.780 2.105 -46.891 1.00 93.81 172 LEU A O 1
ATOM 1394 N N . ASN A 1 173 ? 36.409 1.676 -44.718 1.00 94.81 173 ASN A N 1
ATOM 1395 C CA . ASN A 1 173 ? 37.809 1.862 -44.309 1.00 94.81 173 ASN A CA 1
ATOM 1396 C C . ASN A 1 173 ? 38.751 0.873 -44.995 1.00 94.81 173 ASN A C 1
ATOM 1398 O O . ASN A 1 173 ? 39.727 1.286 -45.620 1.00 94.81 173 ASN A O 1
ATOM 1402 N N . VAL A 1 174 ? 38.433 -0.423 -44.929 1.00 95.25 174 VAL A N 1
ATOM 1403 C CA . VAL A 1 174 ? 39.247 -1.465 -45.569 1.00 95.25 174 VAL A CA 1
ATOM 1404 C C . VAL A 1 174 ? 39.329 -1.235 -47.079 1.00 95.25 174 VAL A C 1
ATOM 1406 O O . VAL A 1 174 ? 40.395 -1.390 -47.673 1.00 95.25 174 VAL A O 1
ATOM 1409 N N . ALA A 1 175 ? 38.221 -0.846 -47.712 1.00 92.94 175 ALA A N 1
ATOM 1410 C CA . ALA A 1 175 ? 38.200 -0.552 -49.138 1.00 92.94 175 ALA A CA 1
ATOM 1411 C C . ALA A 1 175 ? 39.030 0.684 -49.504 1.00 92.94 175 ALA A C 1
ATOM 1413 O O . ALA A 1 175 ? 39.733 0.646 -50.509 1.00 92.94 175 ALA A O 1
ATOM 1414 N N . MET A 1 176 ? 38.984 1.757 -48.705 1.00 92.25 176 MET A N 1
ATOM 1415 C CA . MET A 1 176 ? 39.800 2.955 -48.932 1.00 92.25 176 MET A CA 1
ATOM 1416 C C . MET A 1 176 ? 41.298 2.628 -48.914 1.00 92.25 176 MET A C 1
ATOM 1418 O O . MET A 1 176 ? 41.997 3.037 -49.842 1.00 92.25 176 MET A O 1
ATOM 1422 N N . ASP A 1 177 ? 41.763 1.826 -47.949 1.00 93.12 177 ASP A N 1
ATOM 1423 C CA . ASP A 1 177 ? 43.164 1.381 -47.871 1.00 93.12 177 ASP A CA 1
ATOM 1424 C C . ASP A 1 177 ? 43.582 0.592 -49.124 1.00 93.12 177 ASP A C 1
ATOM 1426 O O . ASP A 1 177 ? 44.656 0.803 -49.689 1.00 93.12 177 ASP A O 1
ATOM 1430 N N . VAL A 1 178 ? 42.716 -0.312 -49.594 1.00 93.19 178 VAL A N 1
ATOM 1431 C CA . VAL A 1 178 ? 42.963 -1.115 -50.802 1.00 93.19 178 VAL A CA 1
ATOM 1432 C C . VAL A 1 178 ? 42.957 -0.244 -52.058 1.00 93.19 178 VAL A C 1
ATOM 1434 O O . VAL A 1 178 ? 43.805 -0.397 -52.935 1.00 93.19 178 VAL A O 1
ATOM 1437 N N . TYR A 1 179 ? 42.017 0.690 -52.167 1.00 91.38 179 TYR A N 1
ATOM 1438 C CA . TYR A 1 179 ? 41.930 1.584 -53.315 1.00 91.38 179 TYR A CA 1
ATOM 1439 C C . TYR A 1 179 ? 43.116 2.535 -53.414 1.00 91.38 179 TYR A C 1
ATOM 1441 O O . TYR A 1 179 ? 43.549 2.835 -54.528 1.00 91.38 179 TYR A O 1
ATOM 1449 N N . GLU A 1 180 ? 43.677 2.952 -52.282 1.00 89.94 180 GLU A N 1
ATOM 1450 C CA . GLU A 1 180 ? 44.935 3.690 -52.238 1.00 89.94 180 GLU A CA 1
ATOM 1451 C C . GLU A 1 180 ? 46.127 2.796 -52.626 1.00 89.94 180 GLU A C 1
ATOM 1453 O O . GLU A 1 180 ? 46.888 3.154 -53.522 1.00 89.94 180 GLU A O 1
ATOM 1458 N N . GLU A 1 181 ? 46.252 1.596 -52.043 1.00 92.62 181 GLU A N 1
ATOM 1459 C CA . GLU A 1 181 ? 47.365 0.664 -52.304 1.00 92.62 181 GLU A CA 1
ATOM 1460 C C . GLU A 1 181 ? 47.481 0.269 -53.787 1.00 92.62 181 GLU A C 1
ATOM 1462 O O . GLU A 1 181 ? 48.577 0.248 -54.355 1.00 92.62 181 GLU A O 1
ATOM 1467 N N . TYR A 1 182 ? 46.346 -0.004 -54.433 1.00 90.44 182 TYR A N 1
ATOM 1468 C CA . TYR A 1 182 ? 46.284 -0.395 -55.844 1.00 90.44 182 TYR A CA 1
ATOM 1469 C C . TYR A 1 182 ? 46.079 0.800 -56.795 1.00 90.44 182 TYR A C 1
ATOM 1471 O O . TYR A 1 182 ? 45.914 0.604 -58.000 1.00 90.44 182 TYR A O 1
ATOM 1479 N N . ASN A 1 183 ? 46.129 2.038 -56.283 1.00 89.62 183 ASN A N 1
ATOM 1480 C CA . ASN A 1 183 ? 45.941 3.290 -57.030 1.00 89.62 183 ASN A CA 1
ATOM 1481 C C . ASN A 1 183 ? 44.626 3.354 -57.833 1.00 89.62 183 ASN A C 1
ATOM 1483 O O . ASN A 1 183 ? 44.558 4.011 -58.869 1.00 89.62 183 ASN A O 1
ATOM 1487 N N . ILE A 1 184 ? 43.562 2.692 -57.370 1.00 89.19 184 ILE A N 1
ATOM 1488 C CA . ILE A 1 184 ? 42.283 2.544 -58.088 1.00 89.19 184 ILE A CA 1
ATOM 1489 C C . ILE A 1 184 ? 41.666 3.903 -58.451 1.00 89.19 184 ILE A C 1
ATOM 1491 O O . ILE A 1 184 ? 41.139 4.074 -59.551 1.00 89.19 184 ILE A O 1
ATOM 1495 N N . PHE A 1 185 ? 41.782 4.896 -57.565 1.00 86.69 185 PHE A N 1
ATOM 1496 C CA . PHE A 1 185 ? 41.252 6.243 -57.797 1.00 86.69 185 PHE A CA 1
ATOM 1497 C C . PHE A 1 185 ? 41.906 6.973 -58.983 1.00 86.69 185 PHE A C 1
ATOM 1499 O O . PHE A 1 185 ? 41.273 7.846 -59.572 1.00 86.69 185 PHE A O 1
ATOM 1506 N N . GLU A 1 186 ? 43.140 6.620 -59.366 1.00 85.19 186 GLU A N 1
ATOM 1507 C CA . GLU A 1 186 ? 43.799 7.201 -60.546 1.00 85.19 186 GLU A CA 1
ATOM 1508 C C . GLU A 1 186 ? 43.229 6.647 -61.860 1.00 85.19 186 GLU A C 1
ATOM 1510 O O . GLU A 1 186 ? 43.253 7.333 -62.881 1.00 85.19 186 GLU A O 1
ATOM 1515 N N . PHE A 1 187 ? 42.699 5.419 -61.843 1.00 83.75 187 PHE A N 1
ATOM 1516 C CA . PHE A 1 187 ? 42.164 4.751 -63.032 1.00 83.75 187 PHE A CA 1
ATOM 1517 C C . PHE A 1 187 ? 40.694 5.087 -63.301 1.00 83.75 187 PHE A C 1
ATOM 1519 O O . PHE A 1 187 ? 40.275 5.086 -64.458 1.00 83.75 187 PHE A O 1
ATOM 1526 N N . PHE A 1 188 ? 39.923 5.389 -62.253 1.00 80.56 188 PHE A N 1
ATOM 1527 C CA . PHE A 1 188 ? 38.464 5.532 -62.320 1.00 80.56 188 PHE A CA 1
ATOM 1528 C C . PHE A 1 188 ? 37.944 6.906 -61.876 1.00 80.56 188 PHE A C 1
ATOM 1530 O O . PHE A 1 188 ? 36.795 7.030 -61.462 1.00 80.56 188 PHE A O 1
ATOM 1537 N N . SER A 1 189 ? 38.755 7.961 -62.006 1.00 70.38 189 SER A N 1
ATOM 1538 C CA . SER A 1 189 ? 38.415 9.312 -61.525 1.00 70.38 189 SER A CA 1
ATOM 1539 C C . SER A 1 189 ? 37.054 9.838 -62.003 1.00 70.38 189 SER A C 1
ATOM 1541 O O . SER A 1 189 ? 36.390 10.584 -61.284 1.00 70.38 189 SER A O 1
ATOM 1543 N N . ASP A 1 190 ? 36.630 9.431 -63.202 1.00 70.75 190 ASP A N 1
ATOM 1544 C CA . ASP A 1 190 ? 35.468 9.991 -63.896 1.00 70.75 190 ASP A CA 1
ATOM 1545 C C . ASP A 1 190 ? 34.225 9.082 -63.845 1.00 70.75 190 ASP A C 1
ATOM 1547 O O . ASP A 1 190 ? 33.130 9.527 -64.192 1.00 70.75 190 ASP A O 1
ATOM 1551 N N . VAL A 1 191 ? 34.363 7.812 -63.433 1.00 77.31 191 VAL A N 1
ATOM 1552 C CA . VAL A 1 191 ? 33.279 6.810 -63.446 1.00 77.31 191 VAL A CA 1
ATOM 1553 C C . VAL A 1 191 ? 33.436 5.837 -62.280 1.00 77.31 191 VAL A C 1
ATOM 1555 O O . VAL A 1 191 ? 34.511 5.286 -62.087 1.00 77.31 191 VAL A O 1
ATOM 1558 N N . ILE A 1 192 ? 32.347 5.546 -61.560 1.00 79.44 192 ILE A N 1
ATOM 1559 C CA . ILE A 1 192 ? 32.335 4.505 -60.521 1.00 79.44 192 ILE A CA 1
ATOM 1560 C C . ILE A 1 192 ? 32.644 3.134 -61.139 1.00 79.44 192 ILE A C 1
ATOM 1562 O O . ILE A 1 192 ? 31.868 2.685 -61.990 1.00 79.44 192 ILE A O 1
ATOM 1566 N N . PRO A 1 193 ? 33.721 2.444 -60.712 1.00 86.00 193 PRO A N 1
ATOM 1567 C CA . PRO A 1 193 ? 34.078 1.153 -61.272 1.00 86.00 193 PRO A CA 1
ATOM 1568 C C . PRO A 1 193 ? 33.025 0.090 -60.953 1.00 86.00 193 PRO A C 1
ATOM 1570 O O . PRO A 1 193 ? 32.275 0.148 -59.970 1.00 86.00 193 PRO A O 1
ATOM 1573 N N . THR A 1 194 ? 32.963 -0.918 -61.811 1.00 87.31 194 THR A N 1
ATOM 1574 C CA . THR A 1 194 ? 32.191 -2.137 -61.580 1.00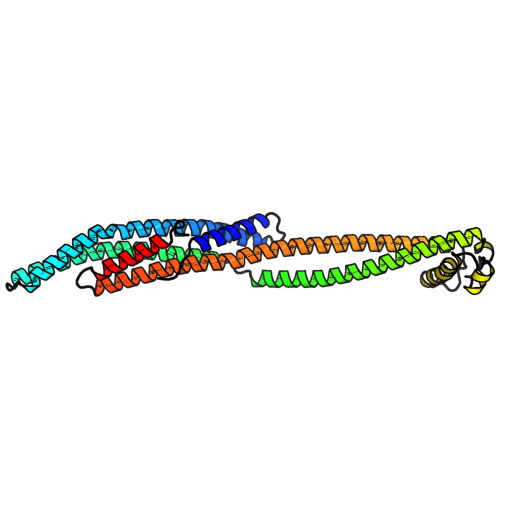 87.31 194 THR A CA 1
ATOM 1575 C C . THR A 1 194 ? 32.966 -3.116 -60.696 1.00 87.31 194 THR A C 1
ATOM 1577 O O . THR A 1 194 ? 34.191 -3.066 -60.594 1.00 87.31 194 THR A O 1
ATOM 1580 N N . ALA A 1 195 ? 32.255 -4.061 -60.075 1.00 88.25 195 ALA A N 1
ATOM 1581 C CA . ALA A 1 195 ? 32.882 -5.112 -59.271 1.00 88.25 195 ALA A CA 1
ATOM 1582 C C . ALA A 1 195 ? 33.898 -5.952 -60.076 1.00 88.25 195 ALA A C 1
ATOM 1584 O O . ALA A 1 195 ? 34.928 -6.362 -59.542 1.00 88.25 195 ALA A O 1
ATOM 1585 N N . GLU A 1 196 ? 33.628 -6.187 -61.366 1.00 89.69 196 GLU A N 1
ATOM 1586 C CA . GLU A 1 196 ? 34.536 -6.905 -62.270 1.00 89.69 196 GLU A CA 1
ATOM 1587 C C . GLU A 1 196 ? 35.811 -6.096 -62.547 1.00 89.69 196 GLU A C 1
ATOM 1589 O O . GLU A 1 196 ? 36.911 -6.643 -62.513 1.00 89.69 196 GLU A O 1
ATOM 1594 N N . GLU A 1 197 ? 35.686 -4.785 -62.754 1.00 89.81 197 GLU A N 1
ATOM 1595 C CA . GLU A 1 197 ? 36.828 -3.886 -62.948 1.00 89.81 197 GLU A CA 1
ATOM 1596 C C . GLU A 1 197 ? 37.727 -3.816 -61.709 1.00 89.81 197 GLU A C 1
ATOM 1598 O O . GLU A 1 197 ? 38.944 -3.947 -61.840 1.00 89.81 197 GLU A O 1
ATOM 1603 N N . ILE A 1 198 ? 37.143 -3.719 -60.509 1.00 89.94 198 ILE A N 1
ATOM 1604 C CA . ILE A 1 198 ? 37.887 -3.804 -59.242 1.00 89.94 198 ILE A CA 1
ATOM 1605 C C . ILE A 1 198 ? 38.600 -5.157 -59.100 1.00 89.94 198 ILE A C 1
ATOM 1607 O O . ILE A 1 198 ? 39.784 -5.203 -58.762 1.00 89.94 198 ILE A O 1
ATOM 1611 N N . SER A 1 199 ? 37.917 -6.258 -59.429 1.00 90.81 199 SER A N 1
ATOM 1612 C CA . SER A 1 199 ? 38.481 -7.617 -59.347 1.00 90.81 199 SER A CA 1
ATOM 1613 C C . SER A 1 199 ? 39.646 -7.856 -60.307 1.00 90.81 199 SER A C 1
ATOM 1615 O O . SER A 1 199 ? 40.491 -8.705 -60.045 1.00 90.81 199 SER A O 1
ATOM 1617 N N . ASN A 1 200 ? 39.700 -7.129 -61.423 1.00 90.81 200 ASN A N 1
ATOM 1618 C CA . ASN A 1 200 ? 40.796 -7.228 -62.385 1.00 90.81 200 ASN A CA 1
ATOM 1619 C C . ASN A 1 200 ? 42.034 -6.419 -61.969 1.00 90.81 200 ASN A C 1
ATOM 1621 O O . ASN A 1 200 ? 43.111 -6.628 -62.531 1.00 90.81 200 ASN A O 1
ATOM 1625 N N . MET A 1 201 ? 41.888 -5.487 -61.025 1.00 89.31 201 MET A N 1
ATOM 1626 C CA . MET A 1 201 ? 42.971 -4.615 -60.567 1.00 89.31 201 MET A CA 1
ATOM 1627 C C . MET A 1 201 ? 43.603 -5.059 -59.250 1.00 89.31 201 MET A C 1
ATOM 1629 O O . MET A 1 201 ? 44.792 -4.824 -59.040 1.00 89.31 201 MET A O 1
ATOM 1633 N N . ILE A 1 202 ? 42.828 -5.707 -58.384 1.00 89.50 202 ILE A N 1
ATOM 1634 C CA . ILE A 1 202 ? 43.295 -6.254 -57.108 1.00 89.50 202 ILE A CA 1
ATOM 1635 C C . ILE A 1 202 ? 43.618 -7.740 -57.296 1.00 89.50 202 ILE A C 1
ATOM 1637 O O . ILE A 1 202 ? 42.919 -8.446 -58.021 1.00 89.50 202 ILE A O 1
ATOM 1641 N N . ASP A 1 203 ? 44.673 -8.237 -56.644 1.00 86.50 203 ASP A N 1
ATOM 1642 C CA . ASP A 1 203 ? 45.007 -9.665 -56.687 1.00 86.50 203 ASP A CA 1
ATOM 1643 C C . ASP A 1 203 ? 43.832 -10.505 -56.153 1.00 86.50 203 ASP A C 1
ATOM 1645 O O . ASP A 1 203 ? 43.329 -10.270 -55.056 1.00 86.50 203 ASP A O 1
ATOM 1649 N N . ALA A 1 204 ? 43.417 -11.531 -56.903 1.00 82.62 204 ALA A N 1
ATOM 1650 C CA . ALA A 1 204 ? 42.377 -12.468 -56.481 1.00 82.62 204 ALA A CA 1
ATOM 1651 C C . ALA A 1 204 ? 42.739 -13.225 -55.184 1.00 82.62 204 ALA A C 1
ATOM 1653 O O . ALA A 1 204 ? 41.860 -13.798 -54.539 1.00 82.62 204 ALA A O 1
ATOM 1654 N N . GLY A 1 205 ? 44.025 -13.256 -54.812 1.00 86.38 205 GLY A N 1
ATOM 1655 C CA . GLY A 1 205 ? 44.503 -13.766 -53.527 1.00 86.38 205 GLY A CA 1
ATOM 1656 C C . GLY A 1 205 ? 44.408 -12.781 -52.353 1.00 86.38 205 GLY A C 1
ATOM 1657 O O . GLY A 1 205 ? 44.648 -13.201 -51.219 1.00 86.38 205 GLY A O 1
ATOM 1658 N N . ASP A 1 206 ? 44.080 -11.504 -52.583 1.00 89.69 206 ASP A N 1
ATOM 1659 C CA . ASP A 1 206 ? 43.972 -10.496 -51.525 1.00 89.69 206 ASP A CA 1
ATOM 1660 C C . ASP A 1 206 ? 42.671 -10.699 -50.724 1.00 89.69 206 ASP A C 1
ATOM 1662 O O . ASP A 1 206 ? 41.571 -10.592 -51.280 1.00 89.69 206 ASP A O 1
ATOM 1666 N N . PRO A 1 207 ? 42.745 -10.965 -49.406 1.00 89.50 207 PRO A N 1
ATOM 1667 C CA . PRO A 1 207 ? 41.555 -11.191 -48.588 1.00 89.50 207 PRO A CA 1
ATOM 1668 C C . PRO A 1 207 ? 40.636 -9.963 -48.489 1.00 89.50 207 PRO A C 1
ATOM 1670 O O . PRO A 1 207 ? 39.485 -10.106 -48.081 1.00 89.50 207 PRO A O 1
ATOM 1673 N N . ARG A 1 208 ? 41.114 -8.767 -48.854 1.00 93.94 208 ARG A N 1
ATOM 1674 C CA . ARG A 1 208 ? 40.357 -7.510 -48.774 1.00 93.94 208 ARG A CA 1
ATOM 1675 C C . ARG A 1 208 ? 39.545 -7.205 -50.039 1.00 93.94 208 ARG A C 1
ATOM 1677 O O . ARG A 1 208 ? 38.735 -6.282 -50.017 1.00 93.94 208 ARG A O 1
ATOM 1684 N N . LEU A 1 209 ? 39.689 -7.993 -51.114 1.00 91.44 209 LEU A N 1
ATOM 1685 C CA . LEU A 1 209 ? 38.948 -7.804 -52.373 1.00 91.44 209 LEU A CA 1
ATOM 1686 C C . LEU A 1 209 ? 37.423 -7.762 -52.159 1.00 91.44 209 LEU A C 1
ATOM 1688 O O . LEU A 1 209 ? 36.732 -6.937 -52.751 1.00 91.44 209 LEU A O 1
ATOM 1692 N N . ALA A 1 210 ? 36.891 -8.621 -51.287 1.00 90.69 210 ALA A N 1
ATOM 1693 C CA . ALA A 1 210 ? 35.456 -8.652 -51.002 1.00 90.69 210 ALA A CA 1
ATOM 1694 C C . ALA A 1 210 ? 34.955 -7.348 -50.354 1.00 90.69 210 ALA A C 1
ATOM 1696 O O . ALA A 1 210 ? 33.893 -6.857 -50.730 1.00 90.69 210 ALA A O 1
ATOM 1697 N N . ALA A 1 211 ? 35.729 -6.768 -49.429 1.00 91.25 211 ALA A N 1
ATOM 1698 C CA . ALA A 1 211 ? 35.401 -5.489 -48.800 1.00 91.25 211 ALA A CA 1
ATOM 1699 C C . ALA A 1 211 ? 35.460 -4.337 -49.813 1.00 91.25 211 ALA A C 1
ATOM 1701 O O . ALA A 1 211 ? 34.566 -3.498 -49.827 1.00 91.25 211 ALA A O 1
ATOM 1702 N N . ALA A 1 212 ? 36.450 -4.345 -50.715 1.00 91.06 212 ALA A N 1
ATOM 1703 C CA . ALA A 1 212 ? 36.524 -3.388 -51.816 1.00 91.06 212 ALA A CA 1
ATOM 1704 C C . ALA A 1 212 ? 35.253 -3.433 -52.686 1.00 91.06 212 ALA A C 1
ATOM 1706 O O . ALA A 1 212 ? 34.601 -2.411 -52.894 1.00 91.06 212 ALA A O 1
ATOM 1707 N N . ILE A 1 213 ? 34.830 -4.625 -53.119 1.00 92.00 213 ILE A N 1
ATOM 1708 C CA . ILE A 1 213 ? 33.605 -4.786 -53.916 1.00 92.00 213 ILE A CA 1
ATOM 1709 C C . ILE A 1 213 ? 32.362 -4.315 -53.144 1.00 92.00 213 ILE A C 1
ATOM 1711 O O . ILE A 1 213 ? 31.580 -3.537 -53.687 1.00 92.00 213 ILE A O 1
ATOM 1715 N N . LEU A 1 214 ? 32.190 -4.746 -51.889 1.00 91.44 214 LEU A N 1
ATOM 1716 C CA . LEU A 1 214 ? 31.028 -4.391 -51.063 1.00 91.44 214 LEU A CA 1
ATOM 1717 C C . LEU A 1 214 ? 30.952 -2.878 -50.796 1.00 91.44 214 LEU A C 1
ATOM 1719 O O . LEU A 1 214 ? 29.875 -2.288 -50.834 1.00 91.44 214 LEU A O 1
ATOM 1723 N N . ALA A 1 215 ? 32.098 -2.222 -50.616 1.00 90.00 215 ALA A N 1
ATOM 1724 C CA . ALA A 1 215 ? 32.173 -0.777 -50.444 1.00 90.00 215 ALA A CA 1
ATOM 1725 C C . ALA A 1 215 ? 31.633 0.009 -51.649 1.00 90.00 215 ALA A C 1
ATOM 1727 O O . ALA A 1 215 ? 31.114 1.105 -51.457 1.00 90.00 215 ALA A O 1
ATOM 1728 N N . LEU A 1 216 ? 31.703 -0.530 -52.876 1.00 88.56 216 LEU A N 1
ATOM 1729 C CA . LEU A 1 216 ? 31.070 0.112 -54.036 1.00 88.56 216 LEU A CA 1
ATOM 1730 C C . LEU A 1 216 ? 29.547 0.098 -53.948 1.00 88.56 216 LEU A C 1
ATOM 1732 O O . LEU A 1 216 ? 28.912 1.029 -54.434 1.00 88.56 216 LEU A O 1
ATOM 1736 N N . GLU A 1 217 ? 28.963 -0.962 -53.393 1.00 87.75 217 GLU A N 1
ATOM 1737 C CA . GLU A 1 217 ? 27.514 -1.062 -53.206 1.00 87.75 217 GLU A CA 1
ATOM 1738 C C . GLU A 1 217 ? 27.061 -0.069 -52.136 1.00 87.75 217 GLU A C 1
ATOM 1740 O O . GLU A 1 217 ? 26.196 0.756 -52.412 1.00 87.75 217 GLU A O 1
ATOM 1745 N N . ILE A 1 218 ? 27.747 -0.040 -50.987 1.00 87.50 218 ILE A N 1
ATOM 1746 C CA . ILE A 1 218 ? 27.508 0.945 -49.918 1.00 87.50 218 ILE A CA 1
ATOM 1747 C C . ILE A 1 218 ? 27.642 2.375 -50.461 1.00 87.50 218 ILE A C 1
ATOM 1749 O O . ILE A 1 218 ? 26.771 3.214 -50.245 1.00 87.50 218 ILE A O 1
ATOM 1753 N N . TYR A 1 219 ? 28.712 2.662 -51.206 1.00 85.56 219 TYR A N 1
ATOM 1754 C CA . TYR A 1 219 ? 28.937 3.975 -51.809 1.00 85.56 219 TYR A CA 1
ATOM 1755 C C . TYR A 1 219 ? 27.798 4.385 -52.757 1.00 85.56 219 TYR A C 1
ATOM 1757 O O . TYR A 1 219 ? 27.325 5.519 -52.691 1.00 85.56 219 TYR A O 1
ATOM 1765 N N . LYS A 1 220 ? 27.321 3.466 -53.606 1.00 84.75 220 LYS A N 1
ATOM 1766 C CA . LYS A 1 220 ? 26.195 3.713 -54.524 1.00 84.75 220 LYS A CA 1
ATOM 1767 C C . LYS A 1 220 ? 24.875 3.930 -53.789 1.00 84.75 220 LYS A C 1
ATOM 1769 O O . LYS A 1 220 ? 24.100 4.784 -54.202 1.00 84.75 220 LYS A O 1
ATOM 1774 N N . ASP A 1 221 ? 24.626 3.180 -52.719 1.00 85.06 221 ASP A N 1
ATOM 1775 C CA . ASP A 1 221 ? 23.405 3.312 -51.921 1.00 85.06 221 ASP A CA 1
ATOM 1776 C C . ASP A 1 221 ? 23.361 4.651 -51.161 1.00 85.06 221 ASP A C 1
ATOM 1778 O O . ASP A 1 221 ? 22.291 5.238 -50.994 1.00 85.06 221 ASP A O 1
ATOM 1782 N N . LEU A 1 222 ? 24.519 5.156 -50.718 1.00 82.12 222 LEU A N 1
ATOM 1783 C CA . LEU A 1 222 ? 24.638 6.434 -50.005 1.00 82.12 222 LEU A CA 1
ATOM 1784 C C . LEU A 1 222 ? 24.537 7.649 -50.931 1.00 82.12 222 LEU A C 1
ATOM 1786 O O . LEU A 1 222 ? 23.918 8.657 -50.585 1.00 82.12 222 LEU A O 1
ATOM 1790 N N . PHE A 1 223 ? 25.162 7.565 -52.101 1.00 74.00 223 PHE A N 1
ATOM 1791 C CA . PHE A 1 223 ? 25.169 8.622 -53.099 1.00 74.00 223 PHE A CA 1
ATOM 1792 C C . PHE A 1 223 ? 24.359 8.130 -54.289 1.00 74.00 223 PHE A C 1
ATOM 1794 O O . PHE A 1 223 ? 24.922 7.572 -55.228 1.00 74.00 223 PHE A O 1
ATOM 1801 N N . ASP A 1 224 ? 23.044 8.374 -54.253 1.00 63.50 224 ASP A N 1
ATOM 1802 C CA . ASP A 1 224 ? 22.085 8.159 -55.352 1.00 63.50 224 ASP A CA 1
ATOM 1803 C C . ASP A 1 224 ? 22.396 9.079 -56.560 1.00 63.50 224 ASP A C 1
ATOM 1805 O O . ASP A 1 224 ? 21.592 9.902 -56.998 1.00 63.50 224 ASP A O 1
ATOM 1809 N N . VAL A 1 225 ? 23.636 9.032 -57.054 1.00 53.34 225 VAL A N 1
ATOM 1810 C CA . VAL A 1 225 ? 24.223 10.015 -57.958 1.00 53.34 225 VAL A CA 1
ATOM 1811 C C . VAL A 1 225 ? 24.754 9.310 -59.194 1.00 53.34 225 VAL A C 1
ATOM 1813 O O . VAL A 1 225 ? 25.899 8.879 -59.313 1.00 53.34 225 VAL A O 1
ATOM 1816 N N . VAL A 1 226 ? 23.873 9.279 -60.184 1.00 46.06 226 VAL A N 1
ATOM 1817 C CA . VAL A 1 226 ? 24.237 9.240 -61.594 1.00 46.06 226 VAL A CA 1
ATOM 1818 C C . VAL A 1 226 ? 25.046 10.509 -61.910 1.00 46.06 226 VAL A C 1
ATOM 1820 O O . VAL A 1 226 ? 24.461 11.565 -62.136 1.00 46.06 226 VAL A O 1
ATOM 1823 N N . GLY A 1 227 ? 26.379 10.415 -61.959 1.00 50.91 227 GLY A N 1
ATOM 1824 C CA . GLY A 1 227 ? 27.198 11.338 -62.764 1.00 50.91 227 GLY A CA 1
ATOM 1825 C C . GLY A 1 227 ? 28.364 12.080 -62.106 1.00 50.91 227 GLY A C 1
ATOM 1826 O O . GLY A 1 227 ? 29.142 12.667 -62.852 1.00 50.91 227 GLY A O 1
ATOM 1827 N N . ASP A 1 228 ? 28.552 12.025 -60.787 1.00 54.34 228 ASP A N 1
ATOM 1828 C CA . ASP A 1 228 ? 29.709 12.654 -60.132 1.00 54.34 228 ASP A CA 1
ATOM 1829 C C . ASP A 1 228 ? 30.771 11.595 -59.803 1.00 54.34 228 ASP A C 1
ATOM 1831 O O . ASP A 1 228 ? 30.882 11.219 -58.653 1.00 54.34 228 ASP A O 1
ATOM 1835 N N . GLY A 1 229 ? 31.525 11.098 -60.793 1.00 63.25 229 GLY A N 1
ATOM 1836 C CA . GLY A 1 229 ? 32.818 10.390 -60.643 1.00 63.25 229 GLY A CA 1
ATOM 1837 C C . GLY A 1 229 ? 32.993 9.311 -59.551 1.00 63.25 229 GLY A C 1
ATOM 1838 O O . GLY A 1 229 ? 32.060 8.858 -58.902 1.00 63.25 229 GLY A O 1
ATOM 1839 N N . PHE A 1 230 ? 34.227 8.841 -59.371 1.00 77.75 230 PHE A N 1
ATOM 1840 C CA . PHE A 1 230 ? 34.618 8.003 -58.231 1.00 77.75 230 PHE A CA 1
ATOM 1841 C C . PHE A 1 230 ? 36.007 8.415 -57.778 1.00 77.75 230 PHE A C 1
ATOM 1843 O O . PHE A 1 230 ? 37.013 8.148 -58.433 1.00 77.75 230 PHE A O 1
ATOM 1850 N N . SER A 1 231 ? 36.054 9.125 -56.657 1.00 83.25 231 SER A N 1
ATOM 1851 C CA . SER A 1 231 ? 37.284 9.705 -56.137 1.00 83.25 231 SER A CA 1
ATOM 1852 C C . SER A 1 231 ? 37.474 9.406 -54.660 1.00 83.25 231 SER A C 1
ATOM 1854 O O . SER A 1 231 ? 36.518 9.177 -53.916 1.00 83.25 231 SER A O 1
ATOM 1856 N N . TYR A 1 232 ? 38.732 9.496 -54.229 1.00 83.94 232 TYR A N 1
ATOM 1857 C CA . TYR A 1 232 ? 39.105 9.372 -52.825 1.00 83.94 232 TYR A CA 1
ATOM 1858 C C . TYR A 1 232 ? 38.263 10.296 -51.934 1.00 83.94 232 TYR A C 1
ATOM 1860 O O . TYR A 1 232 ? 37.711 9.851 -50.937 1.00 83.94 232 TYR A O 1
ATOM 1868 N N . MET A 1 233 ? 38.094 11.566 -52.327 1.00 84.88 233 MET A N 1
ATOM 1869 C CA . MET A 1 233 ? 37.330 12.550 -51.547 1.00 84.88 233 MET A CA 1
ATOM 1870 C C . MET A 1 233 ? 35.864 12.149 -51.354 1.00 84.88 233 MET A C 1
ATOM 1872 O O . MET A 1 233 ? 35.261 12.479 -50.336 1.00 84.88 233 MET A O 1
ATOM 1876 N N . GLN A 1 234 ? 35.274 11.453 -52.323 1.00 85.12 234 GLN A N 1
ATOM 1877 C CA . GLN A 1 234 ? 33.882 11.026 -52.223 1.00 85.12 234 GLN A CA 1
ATOM 1878 C C . GLN A 1 234 ? 33.733 9.772 -51.368 1.00 85.12 234 GLN A C 1
ATOM 1880 O O . GLN A 1 234 ? 32.789 9.698 -50.591 1.00 85.12 234 GLN A O 1
ATOM 1885 N N . MET A 1 235 ? 34.664 8.820 -51.464 1.00 87.50 235 MET A N 1
ATOM 1886 C CA . MET A 1 235 ? 34.724 7.679 -50.542 1.00 87.50 235 MET A CA 1
ATOM 1887 C C . MET A 1 235 ? 34.968 8.139 -49.099 1.00 87.50 235 MET A C 1
ATOM 1889 O O . MET A 1 235 ? 34.313 7.654 -48.181 1.00 87.50 235 MET A O 1
ATOM 1893 N N . ASP 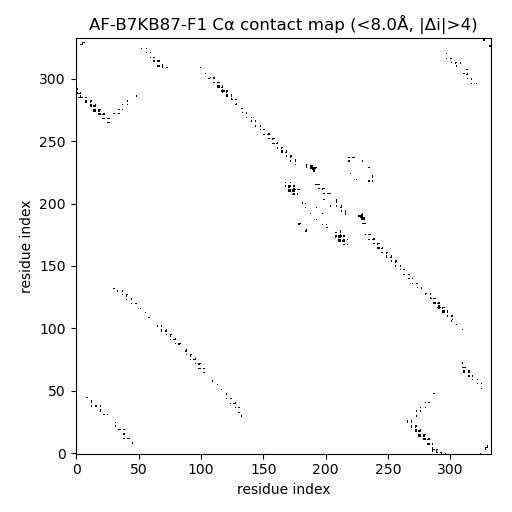A 1 236 ? 35.838 9.132 -48.908 1.00 89.00 236 ASP A N 1
ATOM 1894 C CA . ASP A 1 236 ? 36.069 9.784 -47.617 1.00 89.00 236 ASP A CA 1
ATOM 1895 C C . ASP A 1 236 ? 34.786 10.445 -47.090 1.00 89.00 236 ASP A C 1
ATOM 1897 O O . ASP A 1 236 ? 34.375 10.204 -45.959 1.00 89.00 236 ASP A O 1
ATOM 1901 N N . SER A 1 237 ? 34.068 11.174 -47.952 1.00 89.00 237 SER A N 1
ATOM 1902 C CA . SER A 1 237 ? 32.766 11.766 -47.609 1.00 89.00 237 SER A CA 1
ATOM 1903 C C . SER A 1 237 ? 31.705 10.710 -47.270 1.00 89.00 237 SER A C 1
ATOM 1905 O O . SER A 1 237 ? 30.881 10.933 -46.384 1.00 89.00 237 SER A O 1
ATOM 1907 N N . ALA A 1 238 ? 31.713 9.561 -47.955 1.00 89.12 238 ALA A N 1
ATOM 1908 C CA . ALA A 1 238 ? 30.829 8.433 -47.668 1.00 89.12 238 ALA A CA 1
ATOM 1909 C C . ALA A 1 238 ? 31.090 7.863 -46.281 1.00 89.12 238 ALA A C 1
ATOM 1911 O O . ALA A 1 238 ? 30.170 7.692 -45.483 1.00 89.12 238 ALA A O 1
ATOM 1912 N N . ARG A 1 239 ? 32.365 7.626 -45.979 1.00 92.62 239 ARG A N 1
ATOM 1913 C CA . ARG A 1 239 ? 32.808 7.156 -44.676 1.00 92.62 239 ARG A CA 1
ATOM 1914 C C . ARG A 1 239 ? 32.427 8.140 -43.569 1.00 92.62 239 ARG A C 1
ATOM 1916 O O . ARG A 1 239 ? 31.855 7.718 -42.565 1.00 92.62 239 ARG A O 1
ATOM 1923 N N . ASP A 1 240 ? 32.703 9.428 -43.753 1.00 92.69 240 ASP A N 1
ATOM 1924 C CA . ASP A 1 240 ? 32.357 10.474 -42.785 1.00 92.69 240 ASP A CA 1
ATOM 1925 C C . ASP A 1 240 ? 30.845 10.548 -42.551 1.00 92.69 240 ASP A C 1
ATOM 1927 O O . ASP A 1 240 ? 30.390 10.705 -41.417 1.00 92.69 240 ASP A O 1
ATOM 1931 N N . TYR A 1 241 ? 30.044 10.391 -43.607 1.00 92.94 241 TYR A N 1
ATOM 1932 C CA . TYR A 1 241 ? 28.592 10.316 -43.489 1.00 92.94 241 TYR A CA 1
ATOM 1933 C C . TYR A 1 241 ? 28.148 9.122 -42.630 1.00 92.94 241 TYR A C 1
ATOM 1935 O O . TYR A 1 241 ? 27.380 9.310 -41.686 1.00 92.94 241 TYR A O 1
ATOM 1943 N N . VAL A 1 242 ? 28.670 7.917 -42.887 1.00 95.31 242 VAL A N 1
ATOM 1944 C CA . VAL A 1 242 ? 28.347 6.725 -42.080 1.00 95.31 242 VAL A CA 1
ATOM 1945 C C . VAL A 1 242 ? 28.803 6.897 -40.628 1.00 95.31 242 VAL A C 1
ATOM 1947 O O . VAL A 1 242 ? 28.064 6.564 -39.703 1.00 95.31 242 VAL A O 1
ATOM 1950 N N . TYR A 1 243 ? 29.974 7.492 -40.393 1.00 96.50 243 TYR A N 1
ATOM 1951 C CA . TYR A 1 243 ? 30.436 7.806 -39.039 1.00 96.50 243 TYR A CA 1
ATOM 1952 C C . TYR A 1 243 ? 29.497 8.770 -38.299 1.00 96.50 243 TYR A C 1
ATOM 1954 O O . TYR A 1 243 ? 29.218 8.602 -37.105 1.00 96.50 243 TYR A O 1
ATOM 1962 N N . ASN A 1 244 ? 28.970 9.771 -39.007 1.00 96.62 244 ASN A N 1
ATOM 1963 C CA . ASN A 1 244 ? 27.974 10.679 -38.450 1.00 96.62 244 ASN A CA 1
ATOM 1964 C C . ASN A 1 244 ? 26.680 9.934 -38.093 1.00 96.62 244 ASN A C 1
ATOM 1966 O O . ASN A 1 244 ? 26.167 10.158 -36.998 1.00 96.62 244 ASN A O 1
ATOM 1970 N N . LEU A 1 245 ? 26.216 8.989 -38.922 1.00 96.56 245 LEU A N 1
ATOM 1971 C CA . LEU A 1 245 ? 25.073 8.129 -38.584 1.00 96.56 245 LEU A CA 1
ATOM 1972 C C . LEU A 1 245 ? 25.324 7.306 -37.313 1.00 96.56 245 LEU A C 1
ATOM 1974 O O . LEU A 1 245 ? 24.477 7.290 -36.424 1.00 96.56 245 LEU A O 1
ATOM 1978 N N . ILE A 1 246 ? 26.500 6.681 -37.166 1.00 98.00 246 ILE A N 1
ATOM 1979 C CA . ILE A 1 246 ? 26.868 5.948 -35.937 1.00 98.00 246 ILE A CA 1
ATOM 1980 C C . ILE A 1 246 ? 26.790 6.872 -34.716 1.00 98.00 246 ILE A C 1
ATOM 1982 O O . ILE A 1 246 ? 26.276 6.487 -33.660 1.00 98.00 246 ILE A O 1
ATOM 1986 N N . THR A 1 247 ? 27.291 8.102 -34.850 1.00 98.31 247 THR A N 1
ATOM 1987 C CA . THR A 1 247 ? 27.261 9.103 -33.778 1.00 98.31 247 THR A CA 1
ATOM 1988 C C . THR A 1 247 ? 25.827 9.512 -33.435 1.00 98.31 247 THR A C 1
ATOM 1990 O O . THR A 1 247 ? 25.486 9.613 -32.256 1.00 98.31 247 THR A O 1
ATOM 1993 N N . GLU A 1 248 ? 24.976 9.729 -34.437 1.00 98.19 248 GLU A N 1
ATOM 1994 C CA . GLU A 1 248 ? 23.559 10.057 -34.256 1.00 98.19 248 GLU A CA 1
ATOM 1995 C C . GLU A 1 248 ? 22.799 8.919 -33.573 1.00 98.19 248 GLU A C 1
ATOM 1997 O O . GLU A 1 248 ? 22.154 9.153 -32.551 1.00 98.19 248 GLU A O 1
ATOM 2002 N N . TYR A 1 249 ? 22.946 7.682 -34.050 1.00 98.50 249 TYR A N 1
ATOM 2003 C CA . TYR A 1 249 ? 22.312 6.513 -33.437 1.00 98.50 249 TYR A CA 1
ATOM 2004 C C . TYR A 1 249 ? 22.805 6.272 -32.012 1.00 98.50 249 TYR A C 1
ATOM 2006 O O . TYR A 1 249 ? 22.020 5.915 -31.140 1.00 98.50 249 TYR A O 1
ATOM 2014 N N . THR A 1 250 ? 24.087 6.521 -31.734 1.00 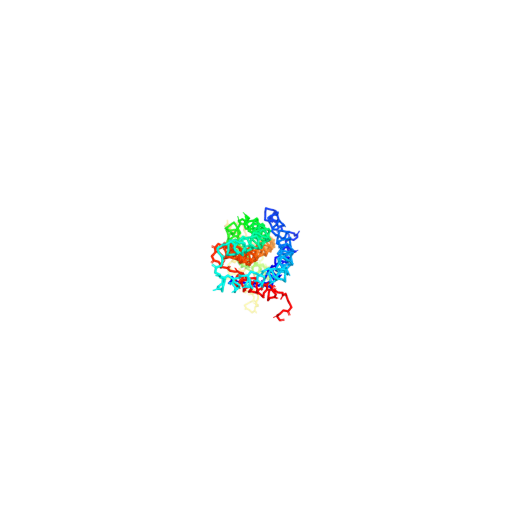98.44 250 THR A N 1
ATOM 2015 C CA . THR A 1 250 ? 24.622 6.429 -30.368 1.00 98.44 250 THR A CA 1
ATOM 2016 C C . THR A 1 250 ? 23.951 7.434 -29.433 1.00 98.44 250 THR A C 1
ATOM 2018 O O . THR A 1 250 ? 23.519 7.052 -28.349 1.00 98.44 250 THR A O 1
ATOM 2021 N N . ARG A 1 251 ? 23.809 8.697 -29.856 1.00 98.50 251 ARG A N 1
ATOM 2022 C CA . ARG A 1 251 ? 23.121 9.726 -29.055 1.00 98.50 251 ARG A CA 1
ATOM 2023 C C . ARG A 1 251 ? 21.651 9.392 -28.833 1.00 98.50 251 ARG A C 1
ATOM 2025 O O . ARG A 1 251 ? 21.128 9.624 -27.748 1.00 98.50 251 ARG A O 1
ATOM 2032 N N . GLU A 1 252 ? 20.990 8.857 -29.851 1.00 98.44 252 GLU A N 1
ATOM 2033 C CA . GLU A 1 252 ? 19.584 8.488 -29.752 1.00 98.44 252 GLU A CA 1
ATOM 2034 C C . GLU A 1 252 ? 19.372 7.300 -28.806 1.00 98.44 252 GLU A C 1
ATOM 2036 O O . GLU A 1 252 ? 18.482 7.339 -27.959 1.00 98.44 252 GLU A O 1
ATOM 2041 N N . LEU A 1 253 ? 20.251 6.294 -28.855 1.00 98.62 253 LEU A N 1
ATOM 2042 C CA . LEU A 1 253 ? 20.261 5.195 -27.888 1.00 98.62 253 LEU A CA 1
ATOM 2043 C C . LEU A 1 253 ? 20.509 5.690 -26.458 1.00 98.62 253 LEU A C 1
ATOM 2045 O O . LEU A 1 253 ? 19.858 5.213 -25.531 1.00 98.62 253 LEU A O 1
ATOM 2049 N N . GLU A 1 254 ? 21.419 6.643 -26.248 1.00 98.56 254 GLU A N 1
ATOM 2050 C CA . GLU A 1 254 ? 21.637 7.253 -24.927 1.00 98.56 254 GLU A CA 1
ATOM 2051 C C . GLU A 1 254 ? 20.377 7.972 -24.421 1.00 98.56 254 GLU A C 1
ATOM 2053 O O . GLU A 1 254 ? 19.993 7.795 -23.262 1.00 98.56 254 GLU A O 1
ATOM 2058 N N . ARG A 1 255 ? 19.699 8.731 -25.293 1.00 98.50 255 ARG A N 1
ATOM 2059 C CA . ARG A 1 255 ? 18.433 9.410 -24.980 1.00 98.50 255 ARG A CA 1
ATOM 2060 C C . ARG A 1 255 ? 17.341 8.409 -24.595 1.00 98.50 255 ARG A C 1
ATOM 2062 O O . ARG A 1 255 ? 16.750 8.548 -23.526 1.00 98.50 255 ARG A O 1
ATOM 2069 N N . LEU A 1 256 ? 17.111 7.389 -25.425 1.00 98.62 256 LEU A N 1
ATOM 2070 C CA . LEU A 1 256 ? 16.093 6.354 -25.199 1.00 98.62 256 LEU A CA 1
ATOM 2071 C C . LEU A 1 256 ? 16.358 5.553 -23.919 1.00 98.62 256 LEU A C 1
ATOM 2073 O O . LEU A 1 256 ? 15.438 5.304 -23.144 1.00 98.62 256 LEU A O 1
ATOM 2077 N N . ASN A 1 257 ? 17.616 5.198 -23.642 1.00 98.31 257 ASN A N 1
ATOM 2078 C CA . ASN A 1 257 ? 17.976 4.530 -22.390 1.00 98.31 257 ASN A CA 1
ATOM 2079 C C . ASN A 1 257 ? 17.756 5.432 -21.164 1.00 98.31 257 ASN A C 1
ATOM 2081 O O . ASN A 1 257 ? 17.349 4.943 -20.109 1.00 98.31 257 ASN A O 1
ATOM 2085 N N . GLY A 1 258 ? 17.985 6.742 -21.295 1.00 98.25 258 GLY A N 1
ATOM 2086 C CA . GLY A 1 258 ? 17.644 7.722 -20.264 1.00 98.25 258 GLY A CA 1
ATOM 2087 C C . GLY A 1 258 ? 16.141 7.763 -19.974 1.00 98.25 258 GLY A C 1
ATOM 2088 O O . GLY A 1 258 ? 15.741 7.688 -18.811 1.00 98.25 258 GLY A O 1
ATOM 2089 N N . GLU A 1 259 ? 15.310 7.808 -21.018 1.00 97.88 259 GLU A N 1
ATOM 2090 C CA . GLU A 1 259 ? 13.843 7.768 -20.900 1.00 97.88 259 GLU A CA 1
ATOM 2091 C C . GLU A 1 259 ? 13.356 6.459 -20.279 1.00 97.88 259 GLU A C 1
ATOM 2093 O O . GLU A 1 259 ? 12.592 6.482 -19.314 1.00 97.88 259 GLU A O 1
ATOM 2098 N N . LYS A 1 260 ? 13.876 5.318 -20.746 1.00 98.06 260 LYS A N 1
ATOM 2099 C CA . LYS A 1 260 ? 13.597 4.003 -20.160 1.00 98.06 260 LYS A CA 1
ATOM 2100 C C . LYS A 1 260 ? 13.917 3.969 -18.668 1.00 98.06 260 LYS A C 1
ATOM 2102 O O . LYS A 1 260 ? 13.128 3.456 -17.874 1.00 98.06 260 LYS A O 1
ATOM 2107 N N . ASN A 1 261 ? 15.073 4.492 -18.263 1.00 97.12 261 ASN A N 1
ATOM 2108 C CA . ASN A 1 261 ? 15.452 4.531 -16.853 1.00 97.12 261 ASN A CA 1
ATOM 2109 C C . ASN A 1 261 ? 14.493 5.408 -16.034 1.00 97.12 261 ASN A C 1
ATOM 2111 O O . ASN A 1 261 ? 14.092 5.009 -14.943 1.00 97.12 261 ASN A O 1
ATOM 2115 N N . GLN A 1 262 ? 14.078 6.559 -16.570 1.00 95.56 262 GLN A N 1
ATOM 2116 C CA . GLN A 1 262 ? 13.114 7.431 -15.899 1.00 95.56 262 GLN A CA 1
ATOM 2117 C C . GLN A 1 262 ? 11.747 6.756 -15.723 1.00 95.56 262 GLN A C 1
ATOM 2119 O O . GLN A 1 262 ? 11.172 6.832 -14.640 1.00 95.56 262 GLN A O 1
ATOM 2124 N N . ILE A 1 263 ? 11.252 6.042 -16.738 1.00 96.25 263 ILE A N 1
ATOM 2125 C CA . ILE A 1 263 ? 9.991 5.297 -16.623 1.00 96.25 263 ILE A CA 1
ATOM 2126 C C . ILE A 1 263 ? 10.090 4.207 -15.550 1.00 96.25 263 ILE A C 1
ATOM 2128 O O . ILE A 1 263 ? 9.174 4.050 -14.749 1.00 96.25 263 ILE A O 1
ATOM 2132 N N . ASN A 1 264 ? 11.211 3.485 -15.473 1.00 95.69 264 ASN A N 1
ATOM 2133 C CA . ASN A 1 264 ? 11.407 2.474 -14.429 1.00 95.69 264 ASN A CA 1
ATOM 2134 C C . ASN A 1 264 ? 11.420 3.078 -13.015 1.00 95.69 264 ASN A C 1
ATOM 2136 O O . ASN A 1 264 ? 10.892 2.463 -12.089 1.00 95.69 264 ASN A O 1
ATOM 2140 N N . ILE A 1 265 ? 11.989 4.276 -12.844 1.00 93.88 265 ILE A N 1
ATOM 2141 C CA . ILE A 1 265 ? 11.915 5.018 -11.577 1.00 93.88 265 ILE A CA 1
ATOM 2142 C C . ILE A 1 265 ? 10.452 5.336 -11.240 1.00 93.88 265 ILE A C 1
ATOM 2144 O O . ILE A 1 265 ? 10.003 5.024 -10.139 1.00 93.88 265 ILE A O 1
ATOM 2148 N N . ASN A 1 266 ? 9.690 5.867 -12.200 1.00 94.38 266 ASN A N 1
ATOM 2149 C CA . ASN A 1 266 ? 8.277 6.200 -12.005 1.00 94.38 266 ASN A CA 1
ATOM 2150 C C . ASN A 1 266 ? 7.429 4.958 -11.665 1.00 94.38 266 ASN A C 1
ATOM 2152 O O . ASN A 1 266 ? 6.626 4.990 -10.736 1.00 94.38 266 ASN A O 1
ATOM 2156 N N . LEU A 1 267 ? 7.641 3.833 -12.355 1.00 95.44 267 LEU A N 1
ATOM 2157 C CA . LEU A 1 267 ? 6.971 2.563 -12.051 1.00 95.44 267 LEU A CA 1
ATOM 2158 C C . LEU A 1 267 ? 7.308 2.052 -10.645 1.00 95.44 267 LEU A C 1
ATOM 2160 O O . LEU A 1 267 ? 6.436 1.521 -9.954 1.00 95.44 267 LEU A O 1
ATOM 2164 N N . ASN A 1 268 ? 8.555 2.220 -10.196 1.00 94.25 268 ASN A N 1
ATOM 2165 C CA . ASN A 1 268 ? 8.945 1.853 -8.838 1.00 94.25 268 ASN A CA 1
ATOM 2166 C C . ASN A 1 268 ? 8.208 2.705 -7.789 1.00 94.25 268 ASN A C 1
ATOM 2168 O O . ASN A 1 268 ? 7.684 2.150 -6.821 1.00 94.25 268 ASN A O 1
ATOM 2172 N N . ASP A 1 269 ? 8.086 4.017 -8.001 1.00 94.25 269 ASP A N 1
ATOM 2173 C CA . ASP A 1 269 ? 7.297 4.899 -7.131 1.00 94.25 269 ASP A CA 1
ATOM 2174 C C . ASP A 1 269 ? 5.824 4.478 -7.070 1.00 94.25 269 ASP A C 1
ATOM 2176 O O . ASP A 1 269 ? 5.262 4.306 -5.984 1.00 94.25 269 ASP A O 1
ATOM 2180 N N . LEU A 1 270 ? 5.204 4.244 -8.230 1.00 95.25 270 LEU A N 1
ATOM 2181 C CA . LEU A 1 270 ? 3.813 3.794 -8.319 1.00 95.25 270 LEU A CA 1
ATOM 2182 C C . LEU A 1 270 ? 3.604 2.449 -7.616 1.00 95.25 270 LEU A C 1
ATOM 2184 O O . LEU A 1 270 ? 2.569 2.240 -6.984 1.00 95.25 270 LEU A O 1
ATOM 2188 N N . SER A 1 271 ? 4.601 1.559 -7.629 1.00 95.00 271 SER A N 1
ATOM 2189 C CA . SER A 1 271 ? 4.543 0.299 -6.880 1.00 95.00 271 SER A CA 1
ATOM 2190 C C . SER A 1 271 ? 4.489 0.519 -5.360 1.00 95.00 271 SER A C 1
ATOM 2192 O O . SER A 1 271 ? 3.756 -0.173 -4.645 1.00 95.00 271 SER A O 1
ATOM 2194 N N . HIS A 1 272 ? 5.213 1.518 -4.846 1.00 95.38 272 HIS A N 1
ATOM 2195 C CA . HIS A 1 272 ? 5.173 1.895 -3.435 1.00 95.38 272 HIS A CA 1
ATOM 2196 C C . HIS A 1 272 ? 3.832 2.541 -3.074 1.00 95.38 272 HIS A C 1
ATOM 2198 O O . HIS A 1 272 ? 3.250 2.200 -2.044 1.00 95.38 272 HIS A O 1
ATOM 2204 N N . ILE A 1 273 ? 3.291 3.395 -3.946 1.00 95.38 273 ILE A N 1
ATOM 2205 C CA . ILE A 1 273 ? 1.954 3.982 -3.787 1.00 95.38 273 ILE A CA 1
ATOM 2206 C C . ILE A 1 273 ? 0.881 2.880 -3.769 1.00 95.38 273 ILE A C 1
ATOM 2208 O O . ILE A 1 273 ? 0.056 2.837 -2.856 1.00 95.38 273 ILE A O 1
ATOM 2212 N N . SER A 1 274 ? 0.937 1.928 -4.704 1.00 94.88 274 SER A N 1
ATOM 2213 C CA . SER A 1 274 ? 0.032 0.772 -4.741 1.00 94.88 274 SER A CA 1
ATOM 2214 C C . SER A 1 274 ? 0.151 -0.108 -3.493 1.00 94.88 274 SER A C 1
ATOM 2216 O O . SER A 1 274 ? -0.844 -0.688 -3.063 1.00 94.88 274 SER A O 1
ATOM 2218 N N . THR A 1 275 ? 1.342 -0.215 -2.901 1.00 96.00 275 THR A N 1
ATOM 2219 C CA . THR A 1 275 ? 1.539 -0.949 -1.642 1.00 96.00 275 THR A CA 1
ATOM 2220 C C . THR A 1 275 ? 0.842 -0.237 -0.481 1.00 96.00 275 THR A C 1
ATOM 2222 O O . THR A 1 275 ? 0.164 -0.874 0.322 1.00 96.00 275 THR A O 1
ATOM 2225 N N . ILE A 1 276 ? 0.958 1.093 -0.391 1.00 96.38 276 ILE A N 1
ATOM 2226 C CA . ILE A 1 276 ? 0.248 1.886 0.627 1.00 96.38 276 ILE A CA 1
ATOM 2227 C C . ILE A 1 276 ? -1.269 1.721 0.470 1.00 96.38 276 ILE A C 1
ATOM 2229 O O . ILE A 1 276 ? -1.978 1.534 1.462 1.00 96.38 276 ILE A O 1
ATOM 2233 N N . GLU A 1 277 ? -1.753 1.755 -0.771 1.00 94.25 277 GLU A N 1
ATOM 2234 C CA . GLU A 1 277 ? -3.157 1.551 -1.124 1.00 94.25 277 GLU A CA 1
ATOM 2235 C C . GLU A 1 277 ? -3.683 0.188 -0.650 1.00 94.25 277 GLU A C 1
ATOM 2237 O O . GLU A 1 277 ? -4.737 0.118 -0.022 1.00 94.25 277 GLU A O 1
ATOM 2242 N N . SER A 1 278 ? -2.960 -0.906 -0.902 1.00 95.19 278 SER A N 1
ATOM 2243 C CA . SER A 1 278 ? -3.407 -2.239 -0.481 1.00 95.19 278 SER A CA 1
ATOM 2244 C C . SER A 1 278 ? -3.358 -2.418 1.035 1.00 95.19 278 SER A C 1
ATOM 2246 O O . SER A 1 278 ? -4.320 -2.893 1.641 1.00 95.19 278 SER A O 1
ATOM 2248 N N . GLU A 1 279 ? -2.255 -2.010 1.661 1.00 97.69 279 GLU A N 1
ATOM 2249 C CA . GLU A 1 279 ? -2.022 -2.225 3.090 1.00 97.69 279 GLU A CA 1
ATOM 2250 C C . GLU A 1 279 ? -2.958 -1.392 3.965 1.00 97.69 279 GLU A C 1
ATOM 2252 O O . GLU A 1 279 ? -3.352 -1.836 5.047 1.00 97.69 279 GLU A O 1
ATOM 2257 N N . ARG A 1 280 ? -3.387 -0.203 3.512 1.00 96.44 280 ARG A N 1
ATOM 2258 C CA . ARG A 1 280 ? -4.326 0.594 4.311 1.00 96.44 280 ARG A CA 1
ATOM 2259 C C . ARG A 1 280 ? -5.673 -0.109 4.473 1.00 96.44 280 ARG A C 1
ATOM 2261 O O . ARG A 1 280 ? -6.255 0.005 5.542 1.00 96.44 280 ARG A O 1
ATOM 2268 N N . PHE A 1 281 ? -6.149 -0.848 3.466 1.00 96.56 281 PHE A N 1
ATOM 2269 C CA . PHE A 1 281 ? -7.417 -1.577 3.566 1.00 96.56 281 PHE A CA 1
ATOM 2270 C C . PHE A 1 281 ? -7.307 -2.787 4.496 1.00 96.56 281 PHE A C 1
ATOM 2272 O O . PHE A 1 281 ? -8.233 -3.056 5.259 1.00 96.56 281 PHE A O 1
ATOM 2279 N N . ILE A 1 282 ? -6.157 -3.470 4.495 1.00 97.75 282 ILE A N 1
ATOM 2280 C CA . ILE A 1 282 ? -5.864 -4.539 5.460 1.00 97.75 282 ILE A CA 1
ATOM 2281 C C . ILE A 1 282 ? -5.890 -3.966 6.882 1.00 97.75 282 ILE A C 1
ATOM 2283 O O . ILE A 1 282 ? -6.546 -4.510 7.772 1.00 97.75 282 ILE A O 1
ATOM 2287 N N . PHE A 1 283 ? -5.230 -2.826 7.092 1.00 98.50 283 PHE A N 1
ATOM 2288 C CA . PHE A 1 283 ? -5.216 -2.134 8.375 1.00 98.50 283 PHE A CA 1
ATOM 2289 C C . PHE A 1 283 ? -6.622 -1.701 8.823 1.00 98.50 283 PHE A C 1
ATOM 2291 O O . PHE A 1 283 ? -7.033 -1.993 9.949 1.00 98.50 283 PHE A O 1
ATOM 2298 N N . THR A 1 284 ? -7.383 -1.016 7.963 1.00 98.06 284 THR A N 1
ATOM 2299 C CA . THR A 1 284 ? -8.701 -0.474 8.326 1.00 98.06 284 THR A CA 1
ATOM 2300 C C . THR A 1 284 ? -9.747 -1.557 8.533 1.00 98.06 284 THR A C 1
ATOM 2302 O O . THR A 1 284 ? -10.624 -1.378 9.379 1.00 98.06 284 THR A O 1
ATOM 2305 N N . GLU A 1 285 ? -9.639 -2.702 7.856 1.00 98.25 285 GLU A N 1
ATOM 2306 C CA . GLU A 1 285 ? -10.479 -3.871 8.124 1.00 98.25 285 GLU A CA 1
ATOM 2307 C C . GLU A 1 285 ? -10.329 -4.341 9.579 1.00 98.25 285 GLU A C 1
ATOM 2309 O O . GLU A 1 285 ? -11.326 -4.556 10.272 1.00 98.25 285 GLU A O 1
ATOM 2314 N N . GLN A 1 286 ? -9.098 -4.418 10.093 1.00 98.25 286 GLN A N 1
ATOM 2315 C CA . GLN A 1 286 ? -8.862 -4.804 11.487 1.00 98.25 286 GLN A CA 1
ATOM 2316 C C . GLN A 1 286 ? -9.430 -3.774 12.479 1.00 98.25 286 GLN A C 1
ATOM 2318 O O . GLN A 1 286 ? -10.036 -4.154 13.486 1.00 98.25 286 GLN A O 1
ATOM 2323 N N . VAL A 1 287 ? -9.296 -2.475 12.183 1.00 98.50 287 VAL A N 1
ATOM 2324 C CA . VAL A 1 287 ? -9.872 -1.390 13.002 1.00 98.50 287 VAL A CA 1
ATOM 2325 C C . VAL A 1 287 ? -11.403 -1.468 13.024 1.00 98.50 287 VAL A C 1
ATOM 2327 O O . VAL A 1 287 ? -12.020 -1.363 14.089 1.00 98.50 287 VAL A O 1
ATOM 2330 N N . LYS A 1 288 ? -12.031 -1.707 11.867 1.00 98.44 288 LYS A N 1
ATOM 2331 C CA . LYS A 1 288 ? -13.485 -1.880 11.741 1.00 98.44 288 LYS A CA 1
ATOM 2332 C C . LYS A 1 288 ? -13.982 -3.102 12.501 1.00 98.44 288 LYS A C 1
ATOM 2334 O O . LYS A 1 288 ? -14.969 -2.995 13.224 1.00 98.44 288 LYS A O 1
ATOM 2339 N N . ASN A 1 289 ? -13.280 -4.230 12.407 1.00 98.31 289 ASN A N 1
ATOM 2340 C CA . ASN A 1 289 ? -13.619 -5.445 13.150 1.00 98.31 289 ASN A CA 1
ATOM 2341 C C . ASN A 1 289 ? -13.577 -5.211 14.668 1.00 98.31 289 ASN A C 1
ATOM 2343 O O . ASN A 1 289 ? -14.447 -5.696 15.395 1.00 98.31 289 ASN A O 1
ATOM 2347 N N . LEU A 1 290 ? -12.612 -4.428 15.160 1.00 98.19 290 LEU A N 1
ATOM 2348 C CA . LEU A 1 290 ? -12.549 -4.063 16.575 1.00 98.19 290 LEU A CA 1
ATOM 2349 C C . LEU A 1 290 ? -13.724 -3.167 16.987 1.00 98.19 290 LEU A C 1
ATOM 2351 O O . LEU A 1 290 ? -14.397 -3.464 17.974 1.00 98.19 290 LEU A O 1
ATOM 2355 N N . SER A 1 291 ? -14.009 -2.124 16.203 1.00 98.31 291 SER A N 1
ATOM 2356 C CA . SER A 1 291 ? -15.165 -1.242 16.414 1.00 98.31 291 SER A CA 1
ATOM 2357 C C . SER A 1 291 ? -16.494 -2.011 16.419 1.00 98.31 291 SER A C 1
ATOM 2359 O O . SER A 1 291 ? -17.345 -1.819 17.293 1.00 98.31 291 SER A O 1
ATOM 2361 N N . GLN A 1 292 ? -16.659 -2.953 15.490 1.00 98.19 292 GLN A N 1
ATOM 2362 C CA . GLN A 1 292 ? -17.828 -3.822 15.433 1.00 98.19 292 GLN A CA 1
ATOM 2363 C C . GLN A 1 292 ? -17.915 -4.725 16.668 1.00 98.19 292 GLN A C 1
ATOM 2365 O O . GLN A 1 292 ? -19.002 -4.917 17.206 1.00 98.19 292 GLN A O 1
ATOM 2370 N N . GLY A 1 293 ? -16.785 -5.245 17.157 1.00 98.00 293 GLY A N 1
ATOM 2371 C CA . GLY A 1 293 ? -16.734 -5.986 18.417 1.00 98.00 293 GLY A CA 1
ATOM 2372 C C . GLY A 1 293 ? -17.235 -5.161 19.605 1.00 98.00 293 GLY A C 1
ATOM 2373 O O . GLY A 1 293 ? -17.999 -5.674 20.420 1.00 98.00 293 GLY A O 1
ATOM 2374 N N . TYR A 1 294 ? -16.867 -3.877 19.671 1.00 98.31 294 TYR A N 1
ATOM 2375 C CA . TYR A 1 294 ? -17.354 -2.953 20.703 1.00 98.31 294 TYR A CA 1
ATOM 2376 C C . TYR A 1 294 ? -18.856 -2.704 20.579 1.00 98.31 294 TYR A C 1
ATOM 2378 O O . TYR A 1 294 ? -19.560 -2.751 21.580 1.00 98.31 294 TYR A O 1
ATOM 2386 N N . THR A 1 295 ? -19.344 -2.497 19.357 1.00 98.12 295 THR A N 1
ATOM 2387 C CA . THR A 1 295 ? -20.767 -2.244 19.085 1.00 98.12 295 THR A CA 1
ATOM 2388 C C . THR A 1 295 ? -21.633 -3.448 19.459 1.00 98.12 295 THR A C 1
ATOM 2390 O O . THR A 1 295 ? -22.607 -3.302 20.187 1.00 98.12 295 THR A O 1
ATOM 2393 N N . ILE A 1 296 ? -21.235 -4.657 19.046 1.00 97.94 296 ILE A N 1
ATOM 2394 C CA . ILE A 1 296 ? -21.934 -5.900 19.415 1.00 97.94 296 ILE A CA 1
ATOM 2395 C C . ILE A 1 296 ? -21.975 -6.053 20.938 1.00 97.94 296 ILE A C 1
ATOM 2397 O O . ILE A 1 296 ? -23.005 -6.406 21.504 1.00 97.94 296 ILE A O 1
ATOM 2401 N N . TYR A 1 297 ? -20.853 -5.788 21.612 1.00 97.81 297 TYR A N 1
ATOM 2402 C CA . TYR A 1 297 ? -20.795 -5.864 23.065 1.00 97.81 297 TYR A CA 1
ATOM 2403 C C . TYR A 1 297 ? -21.785 -4.898 23.734 1.00 97.81 297 TYR A C 1
ATOM 2405 O O . TYR A 1 297 ? -22.542 -5.330 24.599 1.00 97.81 297 TYR A O 1
ATOM 2413 N N . THR A 1 298 ? -21.811 -3.619 23.347 1.00 97.56 298 THR A N 1
ATOM 2414 C CA . THR A 1 298 ? -22.692 -2.635 23.998 1.00 97.56 298 THR A CA 1
ATOM 2415 C C . THR A 1 298 ? -24.169 -2.912 23.724 1.00 97.56 298 THR A C 1
ATOM 2417 O O . THR A 1 298 ? -24.988 -2.775 24.634 1.00 97.56 298 THR A O 1
ATOM 2420 N N . GLU A 1 299 ? -24.512 -3.382 22.522 1.00 97.31 299 GLU A N 1
ATOM 2421 C CA . GLU A 1 299 ? -25.862 -3.848 22.180 1.00 97.31 299 GLU A CA 1
ATOM 2422 C C . GLU A 1 299 ? -26.298 -5.040 23.047 1.00 97.31 299 GLU A C 1
ATOM 2424 O O . GLU A 1 299 ? -27.411 -5.041 23.584 1.00 97.31 299 GLU A O 1
ATOM 2429 N N . ASP A 1 300 ? -25.412 -6.022 23.249 1.00 96.88 300 ASP A N 1
ATOM 2430 C CA . ASP A 1 300 ? -25.688 -7.172 24.113 1.00 96.88 300 ASP A CA 1
ATOM 2431 C C . ASP A 1 300 ? -25.916 -6.739 25.564 1.00 96.88 300 ASP A C 1
ATOM 2433 O O . ASP A 1 300 ? -26.892 -7.165 26.182 1.00 96.88 300 ASP A O 1
ATOM 2437 N N . ILE A 1 301 ? -25.061 -5.864 26.111 1.00 96.12 301 ILE A N 1
ATOM 2438 C CA . ILE A 1 301 ? -25.235 -5.343 27.474 1.00 96.12 301 ILE A CA 1
ATOM 2439 C C . ILE A 1 301 ? -26.568 -4.603 27.595 1.00 96.12 301 ILE A C 1
ATOM 2441 O O . ILE A 1 301 ? -27.322 -4.870 28.528 1.00 96.12 301 ILE A O 1
ATOM 2445 N N . GLN A 1 302 ? -26.913 -3.744 26.631 1.00 95.75 302 GLN A N 1
ATOM 2446 C CA . GLN A 1 302 ? -28.182 -3.017 26.646 1.00 95.75 302 GLN A CA 1
ATOM 2447 C C . GLN A 1 302 ? -29.391 -3.966 26.623 1.00 95.75 302 GLN A C 1
ATOM 2449 O O . GLN A 1 302 ? -30.387 -3.739 27.313 1.00 95.75 302 GLN A O 1
ATOM 2454 N N . SER A 1 303 ? -29.324 -5.043 25.838 1.00 96.12 303 SER A N 1
ATOM 2455 C CA . SER A 1 303 ? -30.378 -6.060 25.792 1.00 96.12 303 SER A CA 1
ATOM 2456 C C . SER A 1 303 ? -30.487 -6.826 27.115 1.00 96.12 303 SER A C 1
ATOM 2458 O O . SER A 1 303 ? -31.590 -7.025 27.632 1.00 96.12 303 SER A O 1
ATOM 2460 N N . LEU A 1 304 ? -29.352 -7.234 27.688 1.00 95.94 304 LEU A N 1
ATOM 2461 C CA . LEU A 1 304 ? -29.297 -7.983 28.945 1.00 95.94 304 LEU A CA 1
ATOM 2462 C C . LEU A 1 304 ? -29.761 -7.144 30.137 1.00 95.94 304 LEU A C 1
ATOM 2464 O O . LEU A 1 304 ? -30.504 -7.647 30.971 1.00 95.94 304 LEU A O 1
ATOM 2468 N N . MET A 1 305 ? -29.444 -5.850 30.179 1.00 92.56 305 MET A N 1
ATOM 2469 C CA . MET A 1 305 ? -29.965 -4.944 31.208 1.00 92.56 305 MET A CA 1
ATOM 2470 C C . MET A 1 305 ? -31.498 -4.940 31.253 1.00 92.56 305 MET A C 1
ATOM 2472 O O . MET A 1 305 ? -32.077 -4.894 32.331 1.00 92.56 305 MET A O 1
ATOM 2476 N N . ASN A 1 306 ? -32.172 -5.063 30.108 1.00 88.50 306 ASN A N 1
ATOM 2477 C CA . ASN A 1 306 ? -33.636 -5.074 30.049 1.00 88.50 306 ASN A CA 1
ATOM 2478 C C . ASN A 1 306 ? -34.272 -6.445 30.335 1.00 88.50 306 ASN A C 1
ATOM 2480 O O . ASN A 1 306 ? -35.489 -6.523 30.511 1.00 88.50 306 ASN A O 1
ATOM 2484 N N . THR A 1 307 ? -33.493 -7.528 30.312 1.00 91.31 307 THR A N 1
ATOM 2485 C CA . THR A 1 307 ? -34.024 -8.903 30.315 1.00 91.31 307 THR A CA 1
ATOM 2486 C C . THR A 1 307 ? -33.537 -9.745 31.485 1.00 91.31 307 THR A C 1
ATOM 2488 O O . THR A 1 307 ? -34.288 -10.598 31.965 1.00 91.31 307 THR A O 1
ATOM 2491 N N . ASP A 1 308 ? -32.325 -9.508 31.979 1.00 89.38 308 ASP A N 1
ATOM 2492 C CA . ASP A 1 308 ? -31.791 -10.241 33.111 1.00 89.38 308 ASP A CA 1
ATOM 2493 C C . ASP A 1 308 ? -32.484 -9.821 34.406 1.00 89.38 308 ASP A C 1
ATOM 2495 O O . ASP A 1 308 ? -32.526 -8.651 34.786 1.00 89.38 308 ASP A O 1
ATOM 2499 N N . VAL A 1 309 ? -32.959 -10.827 35.137 1.00 87.56 309 VAL A N 1
ATOM 2500 C CA . VAL A 1 309 ? -33.545 -10.670 36.475 1.00 87.56 309 VAL A CA 1
ATOM 2501 C C . VAL A 1 309 ? -32.472 -10.302 37.516 1.00 87.56 309 VAL A C 1
ATOM 2503 O O . VAL A 1 309 ? -32.773 -9.713 38.552 1.00 87.56 309 VAL A O 1
ATOM 2506 N N . ASN A 1 310 ? -31.208 -10.628 37.251 1.00 91.50 310 ASN A N 1
ATOM 2507 C CA . ASN A 1 310 ? -30.032 -10.244 38.036 1.00 91.50 310 ASN A CA 1
ATOM 2508 C C . ASN A 1 310 ? -28.910 -9.804 37.064 1.00 91.50 310 ASN A C 1
ATOM 2510 O O . ASN A 1 310 ? -29.244 -9.269 36.020 1.00 91.50 310 ASN A O 1
ATOM 2514 N N . TYR A 1 311 ? -27.619 -9.919 37.375 1.00 95.31 311 TYR A N 1
ATOM 2515 C CA . TYR A 1 311 ? -26.535 -9.561 36.437 1.00 95.31 311 TYR A CA 1
ATOM 2516 C C . TYR A 1 311 ? -25.704 -10.769 35.982 1.00 95.31 311 TYR A C 1
ATOM 2518 O O . TYR A 1 311 ? -24.584 -10.594 35.509 1.00 95.31 311 TYR A O 1
ATOM 2526 N N . ASP A 1 312 ? -26.204 -12.001 36.125 1.00 94.94 312 ASP A N 1
ATOM 2527 C CA . ASP A 1 312 ? -25.424 -13.202 35.801 1.00 94.94 312 ASP A CA 1
ATOM 2528 C C . ASP A 1 312 ? -24.984 -13.235 34.320 1.00 94.94 312 ASP A C 1
ATOM 2530 O O . ASP A 1 312 ? -23.799 -13.457 34.054 1.00 94.94 312 ASP A O 1
ATOM 2534 N N . ASN A 1 313 ? -25.871 -12.958 33.351 1.00 95.88 313 ASN A N 1
ATOM 2535 C CA . ASN A 1 313 ? -25.471 -12.979 31.935 1.00 95.88 313 ASN A CA 1
ATOM 2536 C C . ASN A 1 313 ? -24.660 -11.736 31.554 1.00 95.88 313 ASN A C 1
ATOM 2538 O O . ASN A 1 313 ? -23.714 -11.849 30.772 1.00 95.88 313 ASN A O 1
ATOM 2542 N N . VAL A 1 314 ? -24.961 -10.573 32.143 1.00 95.44 314 VAL A N 1
ATOM 2543 C CA . VAL A 1 314 ? -24.123 -9.367 32.012 1.00 95.44 314 VAL A CA 1
ATOM 2544 C C . VAL A 1 314 ? -22.674 -9.654 32.422 1.00 95.44 314 VAL A C 1
ATOM 2546 O O . VAL A 1 314 ? -21.751 -9.359 31.662 1.00 95.44 314 VAL A O 1
ATOM 2549 N N . LEU A 1 315 ? -22.457 -10.281 33.582 1.00 94.94 315 LEU A N 1
ATOM 2550 C CA . LEU A 1 315 ? -21.121 -10.624 34.084 1.00 94.94 315 LEU A CA 1
ATOM 2551 C C . LEU A 1 315 ? -20.399 -11.625 33.172 1.00 94.94 315 LEU A C 1
ATOM 2553 O O . LEU A 1 315 ? -19.206 -11.461 32.908 1.00 94.94 315 LEU A O 1
ATOM 2557 N N . ILE A 1 316 ? -21.113 -12.625 32.639 1.00 94.62 316 ILE A N 1
ATOM 2558 C CA . ILE A 1 316 ? -20.560 -13.545 31.632 1.00 94.62 316 ILE A CA 1
ATOM 2559 C C . ILE A 1 316 ? -20.090 -12.753 30.409 1.00 94.62 316 ILE A C 1
ATOM 2561 O O . ILE A 1 316 ? -18.947 -12.909 29.976 1.00 94.62 316 ILE A O 1
ATOM 2565 N N . ARG A 1 317 ? -20.932 -11.856 29.884 1.00 95.19 317 ARG A N 1
ATOM 2566 C CA . ARG A 1 317 ? -20.615 -11.085 28.680 1.00 95.19 317 ARG A CA 1
ATOM 2567 C C . ARG A 1 317 ? -19.446 -10.120 28.885 1.00 95.19 317 ARG A C 1
ATOM 2569 O O . ARG A 1 317 ? -18.593 -9.994 28.005 1.00 95.19 317 ARG A O 1
ATOM 2576 N N . MET A 1 318 ? -19.361 -9.485 30.054 1.00 94.88 318 MET A N 1
ATOM 2577 C CA . MET A 1 318 ? -18.196 -8.692 30.468 1.00 94.88 318 MET A CA 1
ATOM 2578 C C . MET A 1 318 ? -16.915 -9.540 30.482 1.00 94.88 318 MET A C 1
ATOM 2580 O O . MET A 1 318 ? -15.897 -9.123 29.928 1.00 94.88 318 MET A O 1
ATOM 2584 N N . GLY A 1 319 ? -16.970 -10.751 31.047 1.00 93.38 319 GLY A N 1
ATOM 2585 C CA . GLY A 1 319 ? -15.839 -11.683 31.100 1.00 93.38 319 GLY A CA 1
ATOM 2586 C C . GLY A 1 319 ? -15.374 -12.171 29.722 1.00 93.38 319 GLY A C 1
ATOM 2587 O O . GLY A 1 319 ? -14.169 -12.255 29.460 1.00 93.38 319 GLY A O 1
ATOM 2588 N N . GLU A 1 320 ? -16.310 -12.440 28.811 1.00 94.88 320 GLU A N 1
ATOM 2589 C CA . GLU A 1 320 ? -16.011 -12.772 27.414 1.00 94.88 320 GLU A CA 1
ATOM 2590 C C . GLU A 1 320 ? -15.298 -11.619 26.702 1.00 94.88 320 GLU A C 1
ATOM 2592 O O . GLU A 1 320 ? -14.276 -11.839 26.046 1.00 94.88 320 GLU A O 1
ATOM 2597 N N . MET A 1 321 ? -15.792 -10.388 26.865 1.00 95.44 321 MET A N 1
ATOM 2598 C CA . MET A 1 321 ? -15.177 -9.201 26.270 1.00 95.44 321 MET A CA 1
ATOM 2599 C C . MET A 1 321 ? -13.780 -8.939 26.841 1.00 95.44 321 MET A C 1
ATOM 2601 O O . MET A 1 321 ? -12.836 -8.688 26.094 1.00 95.44 321 MET A O 1
ATOM 2605 N N . PHE A 1 322 ? -13.605 -9.072 28.155 1.00 93.50 322 PHE A N 1
ATOM 2606 C CA . PHE A 1 322 ? -12.302 -8.908 28.798 1.00 93.50 322 PHE A CA 1
ATOM 2607 C C . PHE A 1 322 ? -11.284 -9.940 28.292 1.00 93.50 322 PHE A C 1
ATOM 2609 O O . PHE A 1 322 ? -10.139 -9.602 27.979 1.00 93.50 322 PHE A O 1
ATOM 2616 N N . THR A 1 323 ? -11.715 -11.195 28.146 1.00 93.12 323 THR A N 1
ATOM 2617 C CA . THR A 1 323 ? -10.890 -12.279 27.595 1.00 93.12 323 THR A CA 1
ATOM 2618 C C . THR A 1 323 ? -10.519 -11.998 26.142 1.00 93.12 323 THR A C 1
ATOM 2620 O O . THR A 1 323 ? -9.348 -12.102 25.777 1.00 93.12 323 THR A O 1
ATOM 2623 N N . TYR A 1 324 ? -11.490 -11.579 25.327 1.00 94.50 324 TYR A N 1
ATOM 2624 C CA . TYR A 1 324 ? -11.265 -11.166 23.946 1.00 94.50 324 TYR A CA 1
ATOM 2625 C C . TYR A 1 324 ? -10.182 -10.080 23.858 1.00 94.50 324 TYR A C 1
ATOM 2627 O O . TYR A 1 324 ? -9.182 -10.279 23.175 1.00 94.50 324 TYR A O 1
ATOM 2635 N N . LEU A 1 325 ? -10.294 -8.996 24.634 1.00 94.19 325 LEU A N 1
ATOM 2636 C CA . LEU A 1 325 ? -9.301 -7.913 24.643 1.00 94.19 325 LEU A CA 1
ATOM 2637 C C . LEU A 1 325 ? -7.923 -8.333 25.179 1.00 94.19 325 LEU A C 1
ATOM 2639 O O . LEU A 1 325 ? -6.904 -7.742 24.811 1.00 94.19 325 LEU A O 1
ATOM 2643 N N . ASN A 1 326 ? -7.846 -9.312 26.081 1.00 91.12 326 ASN A N 1
ATOM 2644 C CA . ASN A 1 326 ? -6.564 -9.859 26.539 1.00 91.12 326 ASN A CA 1
ATOM 2645 C C . ASN A 1 326 ? -5.866 -10.675 25.456 1.00 91.12 326 ASN A C 1
ATOM 2647 O O . ASN A 1 326 ? -4.646 -10.567 25.302 1.00 91.12 326 ASN A O 1
ATOM 2651 N N . ASN A 1 327 ? -6.639 -11.399 24.655 1.00 90.75 327 ASN A N 1
ATOM 2652 C CA . ASN A 1 327 ? -6.112 -12.178 23.544 1.00 90.75 327 ASN A CA 1
ATOM 2653 C C . ASN A 1 327 ? -5.606 -11.303 22.390 1.00 90.75 327 ASN A C 1
ATOM 2655 O O . ASN A 1 327 ? -4.745 -11.755 21.647 1.00 90.75 327 ASN A O 1
ATOM 2659 N N . LEU A 1 328 ? -6.060 -10.048 22.283 1.00 90.19 328 LEU A N 1
ATOM 2660 C CA . LEU A 1 328 ? -5.543 -9.094 21.295 1.00 90.19 328 LEU A CA 1
ATOM 2661 C C . LEU A 1 328 ? -4.113 -8.616 21.589 1.00 90.19 328 LEU A C 1
ATOM 2663 O O . LEU A 1 328 ? -3.494 -8.014 20.720 1.00 90.19 328 LEU A O 1
ATOM 2667 N N . SER A 1 329 ? -3.574 -8.832 22.794 1.00 72.12 329 SER A N 1
ATOM 2668 C CA . SER A 1 329 ? -2.246 -8.312 23.140 1.00 72.12 329 SER A CA 1
ATOM 2669 C C . SER A 1 329 ? -1.135 -8.913 22.267 1.00 72.12 329 SER A C 1
ATOM 2671 O O . SER A 1 329 ? -1.088 -10.121 22.047 1.00 72.12 329 SER A O 1
ATOM 2673 N N . LEU A 1 330 ? -0.195 -8.063 21.828 1.00 60.91 330 LEU A N 1
ATOM 2674 C CA . LEU A 1 330 ? 0.951 -8.415 20.966 1.00 60.91 330 LEU A CA 1
ATOM 2675 C C . LEU A 1 330 ? 1.873 -9.519 21.536 1.00 60.91 330 LEU A C 1
ATOM 2677 O O . LEU A 1 330 ? 2.774 -9.973 20.844 1.00 60.91 330 LEU A O 1
ATOM 2681 N N . ASN A 1 331 ? 1.663 -9.952 22.783 1.00 45.78 331 ASN A N 1
ATOM 2682 C CA . ASN A 1 331 ? 2.519 -10.898 23.503 1.00 45.78 331 ASN A CA 1
ATOM 2683 C C . ASN A 1 331 ? 2.060 -12.370 23.416 1.00 45.78 331 ASN A C 1
ATOM 2685 O O . ASN A 1 331 ? 2.643 -13.207 24.100 1.00 45.78 331 ASN A O 1
ATOM 2689 N N . ASN A 1 332 ? 1.023 -12.691 22.632 1.00 38.28 332 ASN A N 1
ATOM 2690 C CA . ASN A 1 332 ? 0.492 -14.059 22.496 1.00 38.28 332 ASN A CA 1
ATOM 2691 C C . ASN A 1 332 ? 0.825 -14.747 21.153 1.00 38.28 332 ASN A C 1
ATOM 2693 O O . ASN A 1 332 ? 0.187 -15.750 20.828 1.00 38.28 332 ASN A O 1
ATOM 2697 N N . ALA A 1 333 ? 1.800 -14.235 20.393 1.00 34.47 333 ALA A N 1
ATOM 2698 C CA . ALA A 1 333 ? 2.331 -14.879 19.185 1.00 34.47 333 ALA A CA 1
ATOM 2699 C C . ALA A 1 333 ? 3.684 -15.553 19.453 1.00 34.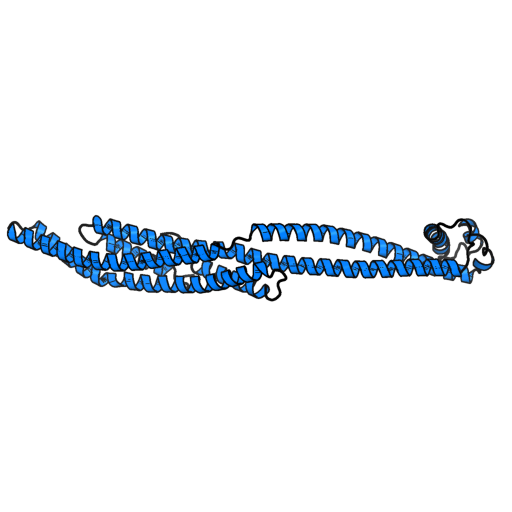47 333 ALA A C 1
ATOM 2701 O O . ALA A 1 333 ? 4.582 -14.871 20.003 1.00 34.47 333 ALA A O 1
#

Radius of gyration: 43.14 Å; Cα contacts (8 Å, |Δi|>4): 296; chains: 1; bounding box: 95×32×118 Å

Organism: Gloeothece citriformis (strain PCC 7424) (NCBI:txid65393)

pLDDT: mean 92.17, std 9.29, range [34.47, 98.62]

Secondary structure (DSSP, 8-state):
-----HHHHHHHHHHHHHHHHTTTT-S-HHHHHHHHHHHHHHHHHHHHHHHHHHHHHHHHTTHHHHHHHHHHHHHHHHHHHH---HHHHHHHHHHHHHHHHHHHHHHHHHHHHHHHHHHHHHHHHHHHHT---HHHHHHHHHHHHHHHHHHHHHHHHHHHHHHHHHHHHHHHHHHHHHHHHTTHHHH-TTSPPPHHHHHHHS-TT-TTHHHHHHHHHHHHHH---SSS---HHHHHHHHHHHHHHHHHHHHHHHHHHHHHHHHHHHHHHHHHHHHHHHHHHHHHHHHHHHHHHHHHHHHHHHHHHHH-SSSHHHHHHHHHHHHHHHHTSTT--

Solvent-accessible surface area (backbone atoms only — not comparable to full-atom values): 17720 Å² total; per-residue (Å²): 123,61,82,57,49,55,59,58,37,51,52,25,50,49,51,31,49,54,31,55,64,70,44,79,81,54,93,52,65,78,55,48,57,53,51,51,51,39,52,51,47,52,57,51,45,53,52,50,52,54,50,48,55,54,53,51,47,56,58,54,63,48,48,66,61,50,54,52,46,34,51,53,42,50,54,44,51,59,50,53,77,72,58,81,54,68,69,56,47,52,50,47,50,53,50,42,50,52,50,46,52,59,47,50,52,55,49,48,56,46,37,53,52,46,47,50,48,20,52,49,36,47,50,51,34,50,62,54,60,66,68,80,55,64,68,60,51,54,51,51,51,49,55,51,51,55,50,46,57,51,50,53,51,53,46,53,53,41,52,53,53,30,51,52,31,53,53,51,37,52,28,36,52,57,18,52,56,50,34,58,75,66,45,44,45,80,78,26,49,73,42,69,76,51,62,66,60,52,54,74,68,45,62,90,84,45,87,56,52,63,33,38,44,50,29,53,53,54,48,46,72,75,48,86,61,93,78,79,38,29,42,65,71,55,55,50,51,49,37,53,51,34,52,49,49,37,52,50,35,50,53,50,46,53,52,52,51,50,53,52,52,52,50,52,51,52,49,51,43,50,51,28,53,52,47,36,58,54,31,49,54,60,30,31,51,35,42,41,29,47,21,48,36,41,47,54,49,41,53,50,46,57,52,37,68,78,67,48,93,61,45,68,67,49,53,52,54,49,51,52,51,50,50,53,61,59,67,44,43,84,83,78,119